Protein AF-A0A0F9WEZ5-F1 (afdb_monomer)

Radius of gyration: 19.95 Å; Cα contacts (8 Å, |Δi|>4): 437; chains: 1; bounding box: 61×27×67 Å

Mean predicted aligned error: 6.15 Å

pLDDT: mean 88.5, std 12.27, range [38.75, 98.62]

Structure (mmCIF, N/CA/C/O backbone):
data_AF-A0A0F9WEZ5-F1
#
_entry.id   AF-A0A0F9WEZ5-F1
#
loop_
_atom_site.group_PDB
_atom_site.id
_atom_site.type_symbol
_atom_site.label_atom_id
_atom_site.label_alt_id
_atom_site.label_comp_id
_atom_site.label_asym_id
_atom_site.label_entity_id
_atom_site.label_seq_id
_atom_site.pdbx_PDB_ins_code
_atom_site.Cartn_x
_atom_site.Cartn_y
_atom_site.Cartn_z
_atom_site.occupancy
_atom_site.B_iso_or_equiv
_atom_site.auth_seq_id
_atom_site.auth_comp_id
_atom_site.auth_asym_id
_atom_site.auth_atom_id
_atom_site.pdbx_PDB_model_num
ATOM 1 N N . MET A 1 1 ? 36.755 -12.581 -42.218 1.00 44.88 1 MET A N 1
ATOM 2 C CA . MET A 1 1 ? 35.423 -12.417 -41.598 1.00 44.88 1 MET A CA 1
ATOM 3 C C . MET A 1 1 ? 35.652 -12.198 -40.110 1.00 44.88 1 MET A C 1
ATOM 5 O O . MET A 1 1 ? 36.236 -13.087 -39.501 1.00 44.88 1 MET A O 1
ATOM 9 N N . PRO A 1 2 ? 35.339 -11.023 -39.544 1.00 40.19 2 PRO A N 1
ATOM 10 C CA . PRO A 1 2 ? 35.481 -10.810 -38.109 1.00 40.19 2 PRO A CA 1
ATOM 11 C C . PRO A 1 2 ? 34.453 -11.677 -37.374 1.00 40.19 2 PRO A C 1
ATOM 13 O O . PRO A 1 2 ? 33.261 -11.611 -37.668 1.00 40.19 2 PRO A O 1
ATOM 16 N N . GLN A 1 3 ? 34.929 -12.537 -36.472 1.00 46.50 3 GLN A N 1
ATOM 17 C CA . GLN A 1 3 ? 34.073 -13.327 -35.594 1.00 46.50 3 GLN A CA 1
ATOM 18 C C . GLN A 1 3 ? 33.370 -12.377 -34.623 1.00 46.50 3 GLN A C 1
ATOM 20 O O . GLN A 1 3 ? 34.013 -11.760 -33.776 1.00 46.50 3 GLN A O 1
ATOM 25 N N . VAL A 1 4 ? 32.052 -12.247 -34.761 1.00 57.34 4 VAL A N 1
ATOM 26 C CA . VAL A 1 4 ? 31.213 -11.617 -33.743 1.00 57.34 4 VAL A CA 1
ATOM 27 C C . VAL A 1 4 ? 31.125 -12.612 -32.590 1.00 57.34 4 VAL A C 1
ATOM 29 O O . VAL A 1 4 ? 30.449 -13.633 -32.685 1.00 57.34 4 VAL A O 1
ATOM 32 N N . ILE A 1 5 ? 31.892 -12.359 -31.534 1.00 54.62 5 ILE A N 1
ATOM 33 C CA . ILE A 1 5 ? 31.801 -13.112 -30.285 1.00 54.62 5 ILE A CA 1
ATOM 34 C C . ILE A 1 5 ? 30.522 -12.634 -29.596 1.00 54.62 5 ILE A C 1
ATOM 36 O O . ILE A 1 5 ? 30.468 -11.511 -29.096 1.00 54.62 5 ILE A O 1
ATOM 40 N N . PHE A 1 6 ? 29.485 -13.472 -29.598 1.00 45.56 6 PHE A N 1
ATOM 41 C CA . PHE A 1 6 ? 28.333 -13.283 -28.726 1.00 45.56 6 PHE A CA 1
ATOM 42 C C . PHE A 1 6 ? 28.799 -13.553 -27.297 1.00 45.56 6 PHE A C 1
ATOM 44 O O . PHE A 1 6 ? 29.034 -14.697 -26.908 1.00 45.56 6 PHE A O 1
ATOM 51 N N . TYR A 1 7 ? 28.997 -12.490 -26.525 1.00 46.03 7 TYR A N 1
ATOM 52 C CA . TYR A 1 7 ? 29.114 -12.608 -25.081 1.00 46.03 7 TYR A CA 1
ATOM 53 C C . TYR A 1 7 ? 27.719 -12.900 -24.531 1.00 46.03 7 TYR A C 1
ATOM 55 O O . TYR A 1 7 ? 26.998 -11.984 -24.151 1.00 46.03 7 TYR A O 1
ATOM 63 N N . ASP A 1 8 ? 27.338 -14.176 -24.502 1.00 45.31 8 ASP A N 1
ATOM 64 C CA . ASP A 1 8 ? 26.162 -14.644 -23.764 1.00 45.31 8 ASP A CA 1
ATOM 65 C C . ASP A 1 8 ? 26.511 -14.637 -22.265 1.00 45.31 8 ASP A C 1
ATOM 67 O O . ASP A 1 8 ? 26.774 -15.656 -21.622 1.00 45.31 8 ASP A O 1
ATOM 71 N N . VAL A 1 9 ? 26.658 -13.433 -21.709 1.00 45.28 9 VAL A N 1
ATOM 72 C CA . VAL A 1 9 ? 26.784 -13.253 -20.265 1.00 45.28 9 VAL A CA 1
ATOM 73 C C . VAL A 1 9 ? 25.378 -13.407 -19.717 1.00 45.28 9 VAL A C 1
ATOM 75 O O . VAL A 1 9 ? 24.567 -12.504 -19.880 1.00 45.28 9 VAL A O 1
ATOM 78 N N . ASN A 1 10 ? 25.098 -14.521 -19.039 1.00 38.75 10 ASN A N 1
ATOM 79 C CA . ASN A 1 10 ? 23.899 -14.649 -18.213 1.00 38.75 10 ASN A CA 1
ATOM 80 C C . ASN A 1 10 ? 23.895 -13.505 -17.192 1.00 38.75 10 ASN A C 1
ATOM 82 O O . ASN A 1 10 ? 24.557 -13.581 -16.153 1.00 38.75 10 ASN A O 1
ATOM 86 N N . HIS A 1 11 ? 23.193 -12.418 -17.501 1.00 49.06 11 HIS A N 1
ATOM 87 C CA . HIS A 1 11 ? 22.943 -11.356 -16.548 1.00 49.06 11 HIS A CA 1
ATOM 88 C C . HIS A 1 11 ? 22.098 -11.977 -15.441 1.00 49.06 11 HIS A C 1
ATOM 90 O O . HIS A 1 11 ? 20.982 -12.431 -15.679 1.00 49.06 11 HIS A O 1
ATOM 96 N N . HIS A 1 12 ? 22.662 -12.088 -14.237 1.00 52.62 12 HIS A N 1
ATOM 97 C CA . HIS A 1 12 ? 21.835 -12.358 -13.070 1.00 52.62 12 HIS A CA 1
ATOM 98 C C . HIS A 1 12 ? 20.788 -11.252 -13.007 1.00 52.62 12 HIS A C 1
ATOM 100 O O . HIS A 1 12 ? 21.152 -10.078 -13.110 1.00 52.62 12 HIS A O 1
ATOM 106 N N . GLU A 1 13 ? 19.516 -11.632 -12.888 1.00 59.44 13 GLU A N 1
ATOM 107 C CA . GLU A 1 13 ? 18.439 -10.664 -12.714 1.00 59.44 13 GLU A CA 1
ATOM 108 C C . GLU A 1 13 ? 18.830 -9.692 -11.597 1.00 59.44 13 GLU A C 1
ATOM 110 O O . GLU A 1 13 ? 19.187 -10.101 -10.489 1.00 59.44 13 GLU A O 1
ATOM 115 N N . ALA A 1 14 ? 18.828 -8.400 -11.921 1.00 65.50 14 ALA A N 1
ATOM 116 C CA . ALA A 1 14 ? 19.213 -7.332 -11.012 1.00 65.50 14 ALA A CA 1
ATOM 117 C C . ALA A 1 14 ? 18.323 -7.302 -9.761 1.00 65.50 14 ALA A C 1
ATOM 119 O O . ALA A 1 14 ? 18.764 -6.847 -8.706 1.00 65.50 14 ALA A O 1
ATOM 120 N N . MET A 1 15 ? 17.081 -7.787 -9.867 1.00 79.81 15 MET A N 1
ATOM 121 C CA . MET A 1 15 ? 16.167 -7.970 -8.742 1.00 79.81 15 MET A CA 1
ATOM 122 C C . MET A 1 15 ? 15.463 -9.316 -8.820 1.00 79.81 15 MET A C 1
ATOM 124 O O . MET A 1 15 ? 14.765 -9.604 -9.790 1.00 79.81 15 MET A O 1
ATOM 128 N N . GLY A 1 16 ? 15.585 -10.107 -7.756 1.00 85.69 16 GLY A N 1
ATOM 129 C CA . GLY A 1 16 ? 14.912 -11.395 -7.648 1.00 85.69 16 GLY A CA 1
ATOM 130 C C . GLY A 1 16 ? 13.525 -11.324 -7.005 1.00 85.69 16 GLY A C 1
ATOM 131 O O . GLY A 1 16 ? 13.008 -10.276 -6.609 1.00 85.69 16 GLY A O 1
ATOM 132 N N . LEU A 1 17 ? 12.938 -12.506 -6.805 1.00 89.56 17 LEU A N 1
ATOM 133 C CA . LEU A 1 17 ? 11.635 -12.682 -6.156 1.00 89.56 17 LEU A CA 1
ATOM 134 C C . LEU A 1 17 ? 11.575 -12.086 -4.737 1.00 89.56 17 LEU A C 1
ATOM 136 O O . LEU A 1 17 ? 10.514 -11.640 -4.296 1.00 89.56 17 LEU A O 1
ATOM 140 N N . LEU A 1 18 ? 12.699 -12.050 -4.014 1.00 90.62 18 LEU A N 1
ATOM 141 C CA . LEU A 1 18 ? 12.760 -11.463 -2.673 1.00 90.62 18 LEU A CA 1
ATOM 142 C C . LEU A 1 18 ? 12.419 -9.971 -2.687 1.00 90.62 18 LEU A C 1
ATOM 144 O O . LEU A 1 18 ? 11.705 -9.516 -1.792 1.00 90.62 18 LEU A O 1
ATOM 148 N N . VAL A 1 19 ? 12.836 -9.235 -3.720 1.00 90.75 19 VAL A N 1
ATOM 149 C CA . VAL A 1 19 ? 12.492 -7.816 -3.891 1.00 90.75 19 VAL A CA 1
ATOM 150 C C . VAL A 1 19 ? 10.997 -7.644 -4.155 1.00 90.75 19 VAL A C 1
ATOM 152 O O . VAL A 1 19 ? 10.365 -6.771 -3.558 1.00 90.75 19 VAL A O 1
ATOM 155 N N . VAL A 1 20 ? 10.395 -8.519 -4.969 1.00 94.50 20 VAL A N 1
ATOM 156 C CA . VAL A 1 20 ? 8.941 -8.529 -5.219 1.00 94.50 20 VAL A CA 1
ATOM 157 C C . VAL A 1 20 ? 8.172 -8.711 -3.912 1.00 94.50 20 VAL A C 1
ATOM 159 O O . VAL A 1 20 ? 7.246 -7.951 -3.615 1.00 94.50 20 VAL A O 1
ATOM 162 N N . ILE A 1 21 ? 8.574 -9.697 -3.105 1.00 95.06 21 ILE A N 1
ATOM 163 C CA . ILE A 1 21 ? 7.952 -9.984 -1.808 1.00 95.06 21 ILE A CA 1
ATOM 164 C C . ILE A 1 21 ? 8.177 -8.822 -0.839 1.00 95.06 21 ILE A C 1
ATOM 166 O O . ILE A 1 21 ? 7.247 -8.435 -0.130 1.00 95.06 21 ILE A O 1
ATOM 170 N N . TYR A 1 22 ? 9.365 -8.220 -0.832 1.00 93.88 22 TYR A N 1
ATOM 171 C CA . TYR A 1 22 ? 9.668 -7.042 -0.026 1.00 93.88 22 TYR A CA 1
ATOM 172 C C . TYR A 1 22 ? 8.762 -5.857 -0.388 1.00 93.88 22 TYR A C 1
ATOM 174 O O . TYR A 1 22 ? 8.100 -5.313 0.503 1.00 93.88 22 TYR A O 1
ATOM 182 N N . PHE A 1 23 ? 8.663 -5.475 -1.666 1.00 94.75 23 PHE A N 1
ATOM 183 C CA . PHE A 1 23 ? 7.739 -4.425 -2.106 1.00 94.75 23 PHE A CA 1
ATOM 184 C C . PHE A 1 23 ? 6.296 -4.784 -1.772 1.00 94.75 23 PHE A C 1
ATOM 186 O O . PHE A 1 23 ? 5.508 -3.908 -1.405 1.00 94.75 23 PHE A O 1
ATOM 193 N N . PHE A 1 24 ? 5.951 -6.073 -1.842 1.00 97.00 24 PHE A N 1
ATOM 194 C CA . PHE A 1 24 ? 4.619 -6.531 -1.496 1.00 97.00 24 PHE A CA 1
ATOM 195 C C . PHE A 1 24 ? 4.296 -6.309 -0.020 1.00 97.00 24 PHE A C 1
ATOM 197 O O . PHE A 1 24 ? 3.370 -5.572 0.319 1.00 97.00 24 PHE A O 1
ATOM 204 N N . MET A 1 25 ? 5.105 -6.890 0.856 1.00 96.94 25 MET A N 1
ATOM 205 C CA . MET A 1 25 ? 4.956 -6.850 2.309 1.00 96.94 25 MET A CA 1
ATOM 206 C C . MET A 1 25 ? 5.084 -5.432 2.877 1.00 96.94 25 MET A C 1
ATOM 208 O O . MET A 1 25 ? 4.289 -5.032 3.730 1.00 96.94 25 MET A O 1
ATOM 212 N N . SER A 1 26 ? 6.034 -4.639 2.373 1.00 95.25 26 SER A N 1
ATOM 213 C CA . SER A 1 26 ? 6.202 -3.244 2.796 1.00 95.25 26 SER A CA 1
ATOM 214 C C . SER A 1 26 ? 5.016 -2.370 2.409 1.00 95.25 26 SER A C 1
ATOM 216 O O . SER A 1 26 ? 4.525 -1.605 3.242 1.00 95.25 26 SER A O 1
ATOM 218 N N . GLY A 1 27 ? 4.483 -2.549 1.198 1.00 96.44 27 GLY A N 1
ATOM 219 C CA . GLY A 1 27 ? 3.268 -1.872 0.767 1.00 96.44 27 GLY A CA 1
ATOM 220 C C . GLY A 1 27 ? 2.045 -2.268 1.595 1.00 96.44 27 GLY A C 1
ATOM 221 O O . GLY A 1 27 ? 1.289 -1.391 2.008 1.00 96.44 27 GLY A O 1
ATOM 222 N N . LEU A 1 28 ? 1.887 -3.558 1.919 1.00 97.69 28 LEU A N 1
ATOM 223 C CA . LEU A 1 28 ? 0.833 -4.028 2.828 1.00 97.69 28 LEU A CA 1
ATOM 224 C C . LEU A 1 28 ? 0.922 -3.354 4.201 1.00 97.69 28 LEU A C 1
ATOM 226 O O . LEU A 1 28 ? -0.089 -2.880 4.722 1.00 97.69 28 LEU A O 1
ATOM 230 N N . GLY A 1 29 ? 2.126 -3.296 4.778 1.00 97.81 29 GLY A N 1
ATOM 231 C CA . GLY A 1 29 ? 2.376 -2.643 6.062 1.00 97.81 29 GLY A CA 1
ATOM 232 C C . GLY A 1 29 ? 2.051 -1.148 6.030 1.00 97.81 29 GLY A C 1
ATOM 233 O O . GLY A 1 29 ? 1.329 -0.657 6.899 1.00 97.81 29 GLY A O 1
ATOM 234 N N . ALA A 1 30 ? 2.510 -0.437 4.996 1.00 97.88 30 ALA A N 1
ATOM 235 C CA . ALA A 1 30 ? 2.234 0.986 4.798 1.00 97.88 30 ALA A CA 1
ATOM 236 C C . ALA A 1 30 ? 0.733 1.271 4.619 1.00 97.88 30 ALA A C 1
ATOM 238 O O . ALA A 1 30 ? 0.179 2.131 5.308 1.00 97.88 30 ALA A O 1
ATOM 239 N N . GLY A 1 31 ? 0.039 0.514 3.764 1.00 98.06 31 GLY A N 1
ATOM 240 C CA . GLY A 1 31 ? -1.402 0.664 3.554 1.00 98.06 31 GLY A CA 1
ATOM 241 C C . GLY A 1 31 ? -2.229 0.318 4.797 1.00 98.06 31 GLY A C 1
ATOM 242 O O . GLY A 1 31 ? -3.190 1.021 5.123 1.00 98.06 31 GLY A O 1
ATOM 243 N N . ALA A 1 32 ? -1.837 -0.716 5.550 1.00 98.50 32 ALA A N 1
ATOM 244 C CA . ALA A 1 32 ? -2.470 -1.054 6.823 1.00 98.50 32 ALA A CA 1
ATOM 245 C C . ALA A 1 32 ? -2.264 0.063 7.859 1.00 98.50 32 ALA A C 1
ATOM 247 O O . ALA A 1 32 ? -3.223 0.459 8.524 1.00 98.50 32 ALA A O 1
ATOM 248 N N . PHE A 1 33 ? -1.058 0.634 7.949 1.00 98.56 33 PHE A N 1
ATOM 249 C CA . PHE A 1 33 ? -0.783 1.771 8.829 1.00 98.56 33 PHE A CA 1
ATOM 250 C C . PHE A 1 33 ? -1.668 2.969 8.476 1.00 98.56 33 PHE A C 1
ATOM 252 O O . PHE A 1 33 ? -2.351 3.499 9.351 1.00 98.56 33 PHE A O 1
ATOM 259 N N . LEU A 1 34 ? -1.710 3.357 7.196 1.00 98.50 34 LEU A N 1
ATOM 260 C CA . LEU A 1 34 ? -2.517 4.482 6.711 1.00 98.50 34 LEU A CA 1
ATOM 261 C C . LEU A 1 34 ? -4.005 4.275 6.994 1.00 98.50 34 LEU A C 1
ATOM 263 O O . LEU A 1 34 ? -4.688 5.198 7.435 1.00 98.50 34 LEU A O 1
ATOM 267 N N . THR A 1 35 ? -4.495 3.046 6.835 1.00 98.19 35 THR A N 1
ATOM 268 C CA . THR A 1 35 ? -5.871 2.690 7.200 1.00 98.19 35 THR A CA 1
ATOM 269 C C . THR A 1 35 ? -6.109 2.878 8.699 1.00 98.19 35 THR A C 1
ATOM 271 O O . THR A 1 35 ? -7.105 3.480 9.106 1.00 98.19 35 THR A O 1
ATOM 274 N N . GLY A 1 36 ? -5.191 2.398 9.542 1.00 97.38 36 GLY A N 1
ATOM 275 C CA . GLY A 1 36 ? -5.289 2.539 10.994 1.00 97.38 36 GLY A CA 1
ATOM 276 C C . GLY A 1 36 ? -5.251 3.994 11.456 1.00 97.38 36 GLY A C 1
ATOM 277 O O . GLY A 1 36 ? -6.088 4.409 12.263 1.00 97.38 36 GLY A O 1
ATOM 278 N N . ALA A 1 37 ? -4.333 4.777 10.892 1.00 97.69 37 ALA A N 1
ATOM 279 C CA . ALA A 1 37 ? -4.202 6.207 11.130 1.00 97.69 37 ALA A CA 1
ATOM 280 C C . ALA A 1 37 ? -5.476 6.960 10.713 1.00 97.69 37 ALA A C 1
ATOM 282 O O . ALA A 1 37 ? -6.032 7.708 11.517 1.00 97.69 37 ALA A O 1
ATOM 283 N N . ALA A 1 38 ? -6.008 6.702 9.515 1.00 97.50 38 ALA A N 1
ATOM 284 C CA . ALA A 1 38 ? -7.230 7.340 9.027 1.00 97.50 38 ALA A CA 1
ATOM 285 C C . ALA A 1 38 ? -8.441 7.052 9.931 1.00 97.50 38 ALA A C 1
ATOM 287 O O . ALA A 1 38 ? -9.165 7.973 10.312 1.00 97.50 38 ALA A O 1
ATOM 288 N N . PHE A 1 39 ? -8.643 5.796 10.346 1.00 96.50 39 PHE A N 1
ATOM 289 C CA . PHE A 1 39 ? -9.749 5.445 11.246 1.00 96.50 39 PHE A CA 1
ATOM 290 C C . PHE A 1 39 ? -9.585 6.016 12.657 1.00 96.50 39 PHE A C 1
ATOM 292 O O . PHE A 1 39 ? -10.583 6.335 13.300 1.00 96.50 39 PHE A O 1
ATOM 299 N N . GLN A 1 40 ? -8.360 6.189 13.147 1.00 95.19 40 GLN A N 1
ATOM 300 C CA . GLN A 1 40 ? -8.131 6.852 14.429 1.00 95.19 40 GLN A CA 1
ATOM 301 C C . GLN A 1 40 ? -8.375 8.363 14.362 1.00 95.19 40 GLN A C 1
ATOM 303 O O . GLN A 1 40 ? -8.874 8.947 15.326 1.00 95.19 40 GLN A O 1
ATOM 308 N N . LEU A 1 41 ? -7.989 9.006 13.259 1.00 95.12 41 LEU A N 1
ATOM 309 C CA . LEU A 1 41 ? -8.109 10.454 13.096 1.00 95.12 41 LEU A CA 1
ATOM 310 C C . LEU A 1 41 ? -9.543 10.876 12.760 1.00 95.12 41 LEU A C 1
ATOM 312 O O . LEU A 1 41 ? -10.031 11.844 13.342 1.00 95.12 41 LEU A O 1
ATOM 316 N N . PHE A 1 42 ? -10.222 10.125 11.887 1.00 94.06 42 PHE A N 1
ATOM 317 C CA . PHE A 1 42 ? -11.511 10.506 11.296 1.00 94.06 42 PHE A CA 1
ATOM 318 C C . PHE A 1 42 ? -12.644 9.492 11.533 1.00 94.06 42 PHE A C 1
ATOM 320 O O . PHE A 1 42 ? -13.809 9.815 11.325 1.00 94.06 42 PHE A O 1
ATOM 327 N N . GLY A 1 43 ? -12.341 8.264 11.967 1.00 86.44 43 GLY A N 1
ATOM 328 C CA . GLY A 1 43 ? -13.313 7.161 12.035 1.00 86.44 43 GLY A CA 1
ATOM 329 C C . GLY A 1 43 ? -14.225 7.138 13.268 1.00 86.44 43 GLY A C 1
ATOM 330 O O . GLY A 1 43 ? -15.105 6.279 13.354 1.00 86.44 43 GLY A O 1
ATOM 331 N N . GLY A 1 44 ? -14.027 8.050 14.225 1.00 88.75 44 GLY A N 1
ATOM 332 C CA . GLY A 1 44 ? -14.833 8.139 15.446 1.00 88.75 44 GLY A CA 1
ATOM 333 C C . GLY A 1 44 ? -14.824 6.858 16.306 1.00 88.75 44 GLY A C 1
ATOM 334 O O . GLY A 1 44 ? -13.945 6.004 16.155 1.00 88.75 44 GLY A O 1
ATOM 335 N N . PRO A 1 45 ? -15.803 6.690 17.218 1.00 87.38 45 PRO A N 1
ATOM 336 C CA . PRO A 1 45 ? -15.889 5.516 18.096 1.00 87.38 45 PRO A CA 1
ATOM 337 C C . PRO A 1 45 ? -16.063 4.193 17.333 1.00 87.38 45 PRO A C 1
ATOM 339 O O . PRO A 1 45 ? -15.460 3.180 17.691 1.00 87.38 45 PRO A O 1
ATOM 342 N N . ASN A 1 46 ? -16.830 4.215 16.239 1.00 90.00 46 ASN A N 1
ATOM 343 C CA . ASN A 1 46 ? -17.150 3.030 15.433 1.00 90.00 46 ASN A CA 1
ATOM 344 C C . ASN A 1 46 ? -15.902 2.466 14.727 1.00 90.00 46 ASN A C 1
ATOM 346 O O . ASN A 1 46 ? -15.779 1.256 14.519 1.00 90.00 46 ASN A O 1
ATOM 350 N N . GLY A 1 47 ? -14.937 3.335 14.412 1.00 92.31 47 GLY A N 1
ATOM 351 C CA . GLY A 1 47 ? -13.668 2.992 13.778 1.00 92.31 47 GLY A CA 1
ATOM 352 C C . GLY A 1 47 ? -12.611 2.376 14.694 1.00 92.31 47 GLY A C 1
ATOM 353 O O . GLY A 1 47 ? -11.639 1.813 14.191 1.00 92.31 47 GLY A O 1
ATOM 354 N N . ALA A 1 48 ? -12.774 2.432 16.021 1.00 92.81 48 ALA A N 1
ATOM 355 C CA . ALA A 1 48 ? -11.704 2.106 16.970 1.00 92.81 48 ALA A CA 1
ATOM 356 C C . ALA A 1 48 ? -11.168 0.667 16.834 1.00 92.81 48 ALA A C 1
ATOM 358 O O . ALA A 1 48 ? -9.960 0.437 16.904 1.00 92.81 48 ALA A O 1
ATOM 359 N N . LYS A 1 49 ? -12.052 -0.311 16.585 1.00 94.56 49 LYS A N 1
ATOM 360 C CA . LYS A 1 49 ? -11.653 -1.714 16.361 1.00 94.56 49 LYS A CA 1
ATOM 361 C C . LYS A 1 49 ? -10.829 -1.882 15.083 1.00 94.56 49 LYS A C 1
ATOM 363 O O . LYS A 1 49 ? -9.847 -2.621 15.093 1.00 94.56 49 LYS A O 1
ATOM 368 N N . ILE A 1 50 ? -11.223 -1.203 14.003 1.00 96.44 50 ILE A N 1
ATOM 369 C CA . ILE A 1 50 ? -10.494 -1.227 12.728 1.00 96.44 50 ILE A CA 1
ATOM 370 C C . ILE A 1 50 ? -9.135 -0.552 12.909 1.00 96.44 50 ILE A C 1
ATOM 372 O O . ILE A 1 50 ? -8.126 -1.152 12.554 1.00 96.44 50 ILE A O 1
ATOM 376 N N . ALA A 1 51 ? -9.101 0.621 13.550 1.00 96.50 51 ALA A N 1
ATOM 377 C CA . ALA A 1 51 ? -7.870 1.349 13.839 1.00 96.50 51 ALA A CA 1
ATOM 378 C C . ALA A 1 51 ? -6.857 0.486 14.605 1.00 96.50 51 ALA A C 1
ATOM 380 O O . ALA A 1 51 ? -5.719 0.345 14.167 1.00 96.50 51 ALA A O 1
ATOM 381 N N . LYS A 1 52 ? -7.292 -0.174 15.689 1.00 95.69 52 LYS A N 1
ATOM 382 C CA . LYS A 1 52 ? -6.428 -1.052 16.493 1.00 95.69 52 LYS A CA 1
ATOM 383 C C . LYS A 1 52 ? -5.889 -2.237 15.692 1.00 95.69 52 LYS A C 1
ATOM 385 O O . LYS A 1 52 ? -4.707 -2.551 15.784 1.00 95.69 52 LYS A O 1
ATOM 390 N N . ARG A 1 53 ? -6.738 -2.916 14.914 1.00 96.62 53 ARG A N 1
ATOM 391 C CA . ARG A 1 53 ? -6.310 -4.084 14.124 1.00 96.62 53 ARG A CA 1
ATOM 392 C C . ARG A 1 53 ? -5.361 -3.700 12.999 1.00 96.62 53 ARG A C 1
ATOM 394 O O . ARG A 1 53 ? -4.378 -4.397 12.788 1.00 96.62 53 ARG A O 1
ATOM 401 N N . ALA A 1 54 ? -5.634 -2.588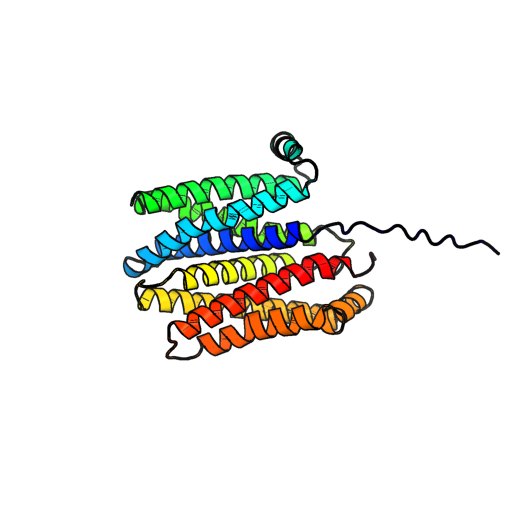 12.328 1.00 97.44 54 ALA A N 1
ATOM 402 C CA . ALA A 1 54 ? -4.775 -2.041 11.291 1.00 97.44 54 ALA A CA 1
ATOM 403 C C . ALA A 1 54 ? -3.411 -1.604 11.855 1.00 97.44 54 ALA A C 1
ATOM 405 O O . ALA A 1 54 ? -2.379 -1.966 11.298 1.00 97.44 54 ALA A O 1
ATOM 406 N N . ALA A 1 55 ? -3.404 -0.934 13.015 1.00 96.69 55 ALA A N 1
ATOM 407 C CA . ALA A 1 55 ? -2.185 -0.547 13.725 1.00 96.69 55 ALA A CA 1
ATOM 408 C C . ALA A 1 55 ? -1.307 -1.755 14.079 1.00 96.69 55 ALA A C 1
ATOM 410 O O . ALA A 1 55 ? -0.099 -1.698 13.898 1.00 96.69 55 ALA A O 1
ATOM 411 N N . ILE A 1 56 ? -1.906 -2.851 14.558 1.00 96.75 56 ILE A N 1
ATOM 412 C CA . ILE A 1 56 ? -1.178 -4.080 14.911 1.00 96.75 56 ILE A CA 1
ATOM 413 C C . ILE A 1 56 ? -0.707 -4.835 13.661 1.00 96.75 56 ILE A C 1
ATOM 415 O O . ILE A 1 56 ? 0.399 -5.367 13.650 1.00 96.75 56 ILE A O 1
ATOM 419 N N . ALA A 1 57 ? -1.520 -4.878 12.604 1.00 97.50 57 ALA A N 1
ATOM 420 C CA . ALA A 1 57 ? -1.171 -5.568 11.366 1.00 97.50 57 ALA A CA 1
ATOM 421 C C . ALA A 1 57 ? 0.002 -4.902 10.632 1.00 97.50 57 ALA A C 1
ATOM 423 O O . ALA A 1 57 ? 0.846 -5.604 10.087 1.00 97.50 57 ALA A O 1
ATOM 424 N N . ALA A 1 58 ? 0.083 -3.569 10.647 1.00 97.62 58 ALA A N 1
ATOM 425 C CA . ALA A 1 58 ? 1.102 -2.811 9.926 1.00 97.62 58 ALA A CA 1
ATOM 426 C C . ALA A 1 58 ? 2.555 -3.271 10.186 1.00 97.62 58 ALA A C 1
ATOM 428 O O . ALA A 1 58 ? 3.216 -3.668 9.224 1.00 97.62 58 ALA A O 1
ATOM 429 N N . PRO A 1 59 ? 3.069 -3.301 11.436 1.00 97.06 59 PRO A N 1
ATOM 430 C CA . PRO A 1 59 ? 4.433 -3.767 11.686 1.00 97.06 59 PRO A CA 1
ATOM 431 C C . PRO A 1 59 ? 4.596 -5.271 11.426 1.00 97.06 59 PRO A C 1
ATOM 433 O O . PRO A 1 59 ? 5.639 -5.686 10.934 1.00 97.06 59 PRO A O 1
ATOM 436 N N . ILE A 1 60 ? 3.568 -6.090 11.689 1.00 97.25 60 ILE A N 1
ATOM 437 C CA . ILE A 1 60 ? 3.615 -7.543 11.444 1.00 97.25 60 ILE A CA 1
ATOM 438 C C . ILE A 1 60 ? 3.801 -7.846 9.953 1.00 97.25 60 ILE A C 1
ATOM 440 O O . ILE A 1 60 ? 4.513 -8.780 9.604 1.00 97.25 60 ILE A O 1
ATOM 444 N N . LEU A 1 61 ? 3.183 -7.055 9.076 1.00 96.50 61 LEU A N 1
ATOM 445 C CA . LEU A 1 61 ? 3.327 -7.186 7.625 1.00 96.50 61 LEU A CA 1
ATOM 446 C C . LEU A 1 61 ? 4.651 -6.597 7.127 1.00 96.50 61 LEU A C 1
ATOM 448 O O . LEU A 1 61 ? 5.231 -7.116 6.182 1.00 96.50 61 LEU A O 1
ATOM 452 N N . LEU A 1 62 ? 5.150 -5.539 7.768 1.00 95.06 62 LEU A N 1
ATOM 453 C CA . LEU A 1 62 ? 6.381 -4.866 7.356 1.00 95.06 62 LEU A CA 1
ATOM 454 C C . LEU A 1 62 ? 7.649 -5.670 7.709 1.00 95.06 62 LEU A C 1
ATOM 456 O O . LEU A 1 62 ? 8.605 -5.654 6.935 1.00 95.06 62 LEU A O 1
ATOM 460 N N . ILE A 1 63 ? 7.670 -6.377 8.850 1.00 94.56 63 ILE A N 1
ATOM 461 C CA . ILE A 1 63 ? 8.861 -7.101 9.344 1.00 94.56 63 ILE A CA 1
ATOM 462 C C . ILE A 1 63 ? 9.352 -8.159 8.341 1.00 94.56 63 ILE A C 1
ATOM 464 O O . ILE A 1 63 ? 10.531 -8.110 7.989 1.00 94.56 63 ILE A O 1
ATOM 468 N N . PRO A 1 64 ? 8.513 -9.081 7.825 1.00 93.12 64 PRO A N 1
ATOM 469 C CA . PRO A 1 64 ? 8.986 -10.074 6.865 1.00 93.12 64 PRO A CA 1
ATOM 470 C C . PRO A 1 64 ? 9.470 -9.442 5.557 1.00 93.12 64 PRO A C 1
ATOM 472 O O . PRO A 1 64 ? 10.431 -9.929 4.974 1.00 93.12 64 PRO A O 1
ATOM 475 N N . GLY A 1 65 ? 8.878 -8.318 5.134 1.00 89.19 65 GLY A N 1
ATOM 476 C CA . GLY A 1 65 ? 9.363 -7.565 3.977 1.00 89.19 65 GLY A CA 1
ATOM 477 C C . GLY A 1 65 ? 10.794 -7.059 4.165 1.00 89.19 65 GLY A C 1
ATOM 478 O O . GLY A 1 65 ? 11.628 -7.229 3.279 1.00 89.19 65 GLY A O 1
ATOM 479 N N . LEU A 1 66 ? 11.106 -6.492 5.334 1.00 88.50 66 LEU A N 1
ATOM 480 C CA . LEU A 1 66 ? 12.476 -6.087 5.670 1.00 88.50 66 LEU A CA 1
ATOM 481 C C . LEU A 1 66 ? 13.445 -7.271 5.722 1.00 88.50 66 LEU A C 1
ATOM 483 O O . LEU A 1 66 ? 14.582 -7.140 5.276 1.00 88.50 66 LEU A O 1
ATOM 487 N N . LEU A 1 67 ? 13.003 -8.422 6.232 1.00 89.56 67 LEU A N 1
ATOM 488 C CA . LEU A 1 67 ? 13.823 -9.634 6.236 1.00 89.56 67 LEU A CA 1
ATOM 489 C C . LEU A 1 67 ? 14.133 -10.102 4.810 1.00 89.56 67 LEU A C 1
ATOM 491 O O . LEU A 1 67 ? 15.284 -10.421 4.527 1.00 89.56 67 LEU A O 1
ATOM 495 N N . CYS A 1 68 ? 13.154 -10.081 3.899 1.00 88.00 68 CYS A N 1
ATOM 496 C CA . CYS A 1 68 ? 13.385 -10.381 2.484 1.00 88.00 68 CYS A CA 1
ATOM 497 C C . CYS A 1 68 ? 14.432 -9.445 1.872 1.00 88.00 68 CYS A C 1
ATOM 499 O O . CYS A 1 68 ? 15.342 -9.928 1.208 1.00 88.00 68 CYS A O 1
ATOM 501 N N . LEU A 1 69 ? 14.356 -8.140 2.158 1.00 85.75 69 LEU A N 1
ATOM 502 C CA . LEU A 1 69 ? 15.358 -7.177 1.700 1.00 85.75 69 LEU A CA 1
ATOM 503 C C . LEU A 1 69 ? 16.753 -7.502 2.258 1.00 85.75 69 LEU A C 1
ATOM 505 O O . LEU A 1 69 ? 17.720 -7.534 1.509 1.00 85.75 69 LEU A O 1
ATOM 509 N N . MET A 1 70 ? 16.876 -7.789 3.558 1.00 84.31 70 MET A N 1
ATOM 510 C CA . MET A 1 70 ? 18.168 -8.137 4.169 1.00 84.31 70 MET A CA 1
ATOM 511 C C . MET A 1 70 ? 18.782 -9.419 3.590 1.00 84.31 70 MET A C 1
ATOM 513 O O . MET A 1 70 ? 20.005 -9.509 3.493 1.00 84.31 70 MET A O 1
ATOM 517 N N . LEU A 1 71 ? 17.954 -10.401 3.226 1.00 85.50 71 LEU A N 1
ATOM 518 C CA . LEU A 1 71 ? 18.404 -11.641 2.588 1.00 85.50 71 LEU A CA 1
ATOM 519 C C . LEU A 1 71 ? 18.829 -11.415 1.132 1.00 85.50 71 LEU A C 1
ATOM 521 O O . LEU A 1 71 ? 19.802 -12.019 0.688 1.00 85.50 71 LEU A O 1
ATOM 525 N N . ASP A 1 72 ? 18.146 -10.517 0.422 1.00 83.00 72 ASP A N 1
ATOM 526 C CA . ASP A 1 72 ? 18.458 -10.151 -0.963 1.00 83.00 72 ASP A CA 1
ATOM 527 C C . ASP A 1 72 ? 19.823 -9.449 -1.094 1.00 83.00 72 ASP A C 1
ATOM 529 O O . ASP A 1 72 ? 20.531 -9.641 -2.077 1.00 83.00 72 ASP A O 1
ATOM 533 N N . LEU A 1 73 ? 20.275 -8.735 -0.050 1.00 75.62 73 LEU A N 1
ATOM 534 C CA . LEU A 1 73 ? 21.594 -8.081 -0.015 1.00 75.62 73 LEU A CA 1
ATOM 535 C C . LEU A 1 73 ? 22.791 -9.054 -0.147 1.00 75.62 73 LEU A C 1
ATOM 537 O O . LEU A 1 73 ? 23.928 -8.592 -0.273 1.00 75.62 73 LEU A O 1
ATOM 541 N N . GLY A 1 74 ? 22.587 -10.376 -0.052 1.00 73.25 74 GLY A N 1
ATOM 542 C CA . GLY A 1 74 ? 23.615 -11.427 -0.155 1.00 73.25 74 GLY A CA 1
ATOM 543 C C . GLY A 1 74 ? 24.604 -11.482 1.021 1.00 73.25 74 GLY A C 1
ATOM 544 O O . GLY A 1 74 ? 25.074 -12.551 1.403 1.00 73.25 74 GLY A O 1
ATOM 545 N N . GLN A 1 75 ? 24.891 -10.341 1.649 1.00 75.75 75 GLN A N 1
ATOM 546 C CA . GLN A 1 75 ? 25.665 -10.203 2.880 1.00 75.75 75 GLN A CA 1
ATOM 547 C C . GLN A 1 75 ? 24.856 -9.393 3.903 1.00 75.75 75 GLN A C 1
ATOM 549 O O . GLN A 1 75 ? 25.056 -8.181 4.023 1.00 75.75 75 GLN A O 1
ATOM 554 N N . PRO A 1 76 ? 23.960 -10.034 4.676 1.00 74.44 76 PRO A N 1
ATOM 555 C CA . PRO A 1 76 ? 22.977 -9.340 5.514 1.00 74.44 76 PRO A CA 1
ATOM 556 C C . PRO A 1 76 ? 23.615 -8.405 6.551 1.00 74.44 76 PRO A C 1
ATOM 558 O O . PRO A 1 76 ? 23.066 -7.350 6.857 1.00 74.44 76 PRO A O 1
ATOM 561 N N . MET A 1 77 ? 24.818 -8.725 7.041 1.00 76.75 77 MET A N 1
ATOM 562 C CA . MET A 1 77 ? 25.542 -7.877 8.000 1.00 76.75 77 MET A CA 1
ATOM 563 C C . MET A 1 77 ? 26.039 -6.551 7.399 1.00 76.75 77 MET A C 1
ATOM 565 O O . MET A 1 77 ? 26.268 -5.600 8.143 1.00 76.75 77 MET A O 1
ATOM 569 N N . ARG A 1 78 ? 26.156 -6.429 6.066 1.00 73.94 78 ARG A N 1
ATOM 570 C CA . ARG A 1 78 ? 26.492 -5.152 5.406 1.00 73.94 78 ARG A CA 1
ATOM 571 C C . ARG A 1 78 ? 25.342 -4.150 5.421 1.00 73.94 78 ARG A C 1
ATOM 573 O O . ARG A 1 78 ? 25.585 -2.973 5.173 1.00 73.94 78 ARG A O 1
ATOM 580 N N . PHE A 1 79 ? 24.123 -4.570 5.757 1.00 74.75 79 PHE A N 1
ATOM 581 C CA . PHE A 1 79 ? 23.001 -3.653 5.954 1.00 74.75 79 PHE A CA 1
ATOM 582 C C . PHE A 1 79 ? 23.338 -2.540 6.959 1.00 74.75 79 PHE A C 1
ATOM 584 O O . PHE A 1 79 ? 23.039 -1.372 6.717 1.00 74.75 79 PHE A O 1
ATOM 591 N N . PHE A 1 80 ? 24.053 -2.875 8.039 1.00 76.62 80 PHE A N 1
ATOM 592 C CA . PHE A 1 80 ? 24.505 -1.888 9.020 1.00 76.62 80 PHE A CA 1
ATOM 593 C C . PHE A 1 80 ? 25.464 -0.857 8.414 1.00 76.62 80 PHE A C 1
ATOM 595 O O . PHE A 1 80 ? 25.422 0.310 8.794 1.00 76.62 80 PHE A O 1
ATOM 602 N N . ASN A 1 81 ? 26.258 -1.237 7.410 1.00 78.06 81 ASN A N 1
ATOM 603 C CA . ASN A 1 81 ? 27.118 -0.292 6.702 1.00 78.06 81 ASN A CA 1
ATOM 604 C C . ASN A 1 81 ? 26.292 0.703 5.879 1.00 78.06 81 ASN A C 1
ATOM 606 O O . ASN A 1 81 ? 26.643 1.876 5.858 1.00 78.06 81 ASN A O 1
ATOM 610 N N . LEU A 1 82 ? 25.180 0.284 5.258 1.00 73.12 82 LEU A N 1
ATOM 611 C CA . LEU A 1 82 ? 24.274 1.220 4.572 1.00 73.12 82 LEU A CA 1
ATOM 612 C C . LEU A 1 82 ? 23.596 2.203 5.537 1.00 73.12 82 LEU A C 1
ATOM 614 O O . LEU A 1 82 ? 23.284 3.324 5.138 1.00 73.12 82 LEU A O 1
ATOM 618 N N . MET A 1 83 ? 23.365 1.801 6.791 1.00 75.31 83 MET A N 1
ATOM 619 C CA . MET A 1 83 ? 22.833 2.701 7.820 1.00 75.31 83 MET A CA 1
ATOM 620 C C . MET A 1 83 ? 23.887 3.704 8.302 1.00 75.31 83 MET A C 1
ATOM 622 O O . MET A 1 83 ? 23.580 4.882 8.463 1.00 75.31 83 MET A O 1
ATOM 626 N N . LEU A 1 84 ? 25.119 3.242 8.530 1.00 77.81 84 LEU A N 1
ATOM 627 C CA . LEU A 1 84 ? 26.203 4.054 9.091 1.00 77.81 84 LEU A CA 1
ATOM 628 C C . LEU A 1 84 ? 26.856 4.980 8.054 1.00 77.81 84 LEU A C 1
ATOM 630 O O . LEU A 1 84 ? 27.209 6.111 8.382 1.00 77.81 84 LEU A O 1
ATOM 634 N N . TYR A 1 85 ? 26.991 4.530 6.805 1.00 81.56 85 TYR A N 1
ATOM 635 C CA . TYR A 1 85 ? 27.596 5.288 5.709 1.00 81.56 85 TYR A CA 1
ATOM 636 C C . TYR A 1 85 ? 26.516 5.763 4.736 1.00 81.56 85 TYR A C 1
ATOM 638 O O . TYR A 1 85 ? 26.224 5.131 3.720 1.00 81.56 85 TYR A O 1
ATOM 646 N N . PHE A 1 86 ? 25.903 6.898 5.071 1.00 82.62 86 PHE A N 1
ATOM 647 C CA . PHE A 1 86 ? 24.820 7.478 4.285 1.00 82.62 86 PHE A CA 1
ATOM 648 C C . PHE A 1 86 ? 25.334 8.174 3.017 1.00 82.62 86 PHE A C 1
ATOM 650 O O . PHE A 1 86 ? 26.113 9.123 3.092 1.00 82.62 86 PHE A O 1
ATOM 657 N N . ASN A 1 87 ? 24.849 7.742 1.849 1.00 84.06 87 ASN A N 1
ATOM 658 C CA . ASN A 1 87 ? 25.092 8.420 0.579 1.00 84.06 87 ASN A CA 1
ATOM 659 C C . ASN A 1 87 ? 23.841 9.198 0.142 1.00 84.06 87 ASN A C 1
ATOM 661 O O . ASN A 1 87 ? 22.84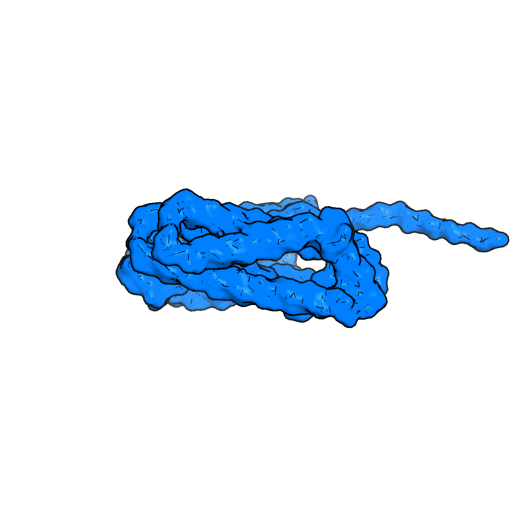7 8.606 -0.271 1.00 84.06 87 ASN A O 1
ATOM 665 N N . VAL A 1 88 ? 23.919 10.531 0.176 1.00 84.00 88 VAL A N 1
ATOM 666 C CA . VAL A 1 88 ? 22.810 11.444 -0.163 1.00 84.00 88 VAL A CA 1
ATOM 667 C C . VAL A 1 88 ? 22.339 11.289 -1.616 1.00 84.00 88 VAL A C 1
ATOM 669 O O . VAL A 1 88 ? 21.165 11.513 -1.908 1.00 84.00 88 VAL A O 1
ATOM 672 N N . GLN A 1 89 ? 23.233 10.898 -2.528 1.00 84.81 89 GLN A N 1
ATOM 673 C CA . GLN A 1 89 ? 22.925 10.734 -3.953 1.00 84.81 89 GLN A CA 1
ATOM 674 C C . GLN A 1 89 ? 22.263 9.385 -4.268 1.00 84.81 89 GLN A C 1
ATOM 676 O O . GLN A 1 89 ? 21.684 9.217 -5.341 1.00 84.81 89 GLN A O 1
ATOM 681 N N . SER A 1 90 ? 22.337 8.423 -3.345 1.00 85.00 90 SER A N 1
ATOM 682 C CA . SER A 1 90 ? 21.776 7.088 -3.529 1.00 85.00 90 SER A CA 1
ATOM 683 C C . SER A 1 90 ? 20.345 7.030 -3.015 1.00 85.00 90 SER A C 1
ATOM 685 O O . SER A 1 90 ? 20.099 7.160 -1.814 1.00 85.00 90 SER A O 1
ATOM 687 N N . ILE A 1 91 ? 19.390 6.756 -3.907 1.00 86.00 91 ILE A N 1
ATOM 688 C CA . ILE A 1 91 ? 17.997 6.512 -3.512 1.00 86.00 91 ILE A CA 1
ATOM 689 C C . ILE A 1 91 ? 17.933 5.329 -2.539 1.00 86.00 91 ILE A C 1
ATOM 691 O O . ILE A 1 91 ? 17.268 5.428 -1.512 1.00 86.00 91 ILE A O 1
ATOM 695 N N . ALA A 1 92 ? 18.717 4.271 -2.763 1.00 84.62 92 ALA A N 1
ATOM 696 C CA . ALA A 1 92 ? 18.763 3.115 -1.869 1.00 84.62 92 ALA A CA 1
ATOM 697 C C . ALA A 1 92 ? 19.092 3.486 -0.406 1.00 84.62 92 ALA A C 1
ATOM 699 O O . ALA A 1 92 ? 18.468 2.964 0.521 1.00 84.62 92 ALA A O 1
ATOM 700 N N . SER A 1 93 ? 20.016 4.430 -0.180 1.00 86.06 93 SER A N 1
ATOM 701 C CA . SER A 1 93 ? 20.362 4.912 1.168 1.00 86.06 93 SER A CA 1
ATOM 702 C C . SER A 1 93 ? 19.199 5.647 1.843 1.00 86.06 93 SER A C 1
ATOM 704 O O . SER A 1 93 ? 18.967 5.454 3.039 1.00 86.06 93 SER A O 1
ATOM 706 N N . TRP A 1 94 ? 18.429 6.442 1.093 1.00 89.12 94 TRP A N 1
ATOM 707 C CA . TRP A 1 94 ? 17.206 7.075 1.602 1.00 89.12 94 TRP A CA 1
ATOM 708 C C . TRP A 1 94 ? 16.159 6.042 2.019 1.00 89.12 94 TRP A C 1
ATOM 710 O O . TRP A 1 94 ? 15.540 6.187 3.074 1.00 89.12 94 TRP A O 1
ATOM 720 N N . GLY A 1 95 ? 16.002 4.971 1.240 1.00 88.75 95 GLY A N 1
ATOM 721 C CA . GLY A 1 95 ? 15.079 3.881 1.550 1.00 88.75 95 GLY A CA 1
ATOM 722 C C . GLY A 1 95 ? 15.331 3.225 2.891 1.00 88.75 95 GLY A C 1
ATOM 723 O O . GLY A 1 95 ? 14.400 3.046 3.674 1.00 88.75 95 GLY A O 1
ATOM 724 N N . VAL A 1 96 ? 16.594 2.906 3.183 1.00 87.94 96 VAL A N 1
ATOM 725 C CA . VAL A 1 96 ? 16.984 2.285 4.456 1.00 87.94 96 VAL A CA 1
ATOM 726 C C . VAL A 1 96 ? 16.516 3.141 5.634 1.00 87.94 96 VAL A C 1
ATOM 728 O O . VAL A 1 96 ? 15.863 2.626 6.542 1.00 87.94 96 VAL A O 1
ATOM 731 N N . TRP A 1 97 ? 16.768 4.450 5.615 1.00 89.94 97 TRP A N 1
ATOM 732 C CA . TRP A 1 97 ? 16.331 5.341 6.693 1.00 89.94 97 TRP A CA 1
ATOM 733 C C . TRP A 1 97 ? 14.811 5.505 6.754 1.00 89.94 97 TRP A C 1
ATOM 735 O O . TRP A 1 97 ? 14.235 5.393 7.837 1.00 89.94 97 TRP A O 1
ATOM 745 N N . LEU A 1 98 ? 14.149 5.706 5.609 1.00 93.06 98 LEU A N 1
ATOM 746 C CA . LEU A 1 98 ? 12.691 5.844 5.540 1.00 93.06 98 LEU A CA 1
ATOM 747 C C . LEU A 1 98 ? 11.978 4.633 6.144 1.00 93.06 98 LEU A C 1
ATOM 749 O O . LEU A 1 98 ? 11.082 4.799 6.972 1.00 93.06 98 LEU A O 1
ATOM 753 N N . ILE A 1 99 ? 12.389 3.420 5.771 1.00 92.31 99 ILE A N 1
ATOM 754 C CA . ILE A 1 99 ? 11.717 2.194 6.212 1.00 92.31 99 ILE A CA 1
ATOM 755 C C . ILE A 1 99 ? 12.020 1.901 7.682 1.00 92.31 99 ILE A C 1
ATOM 757 O O . ILE A 1 99 ? 11.115 1.491 8.404 1.00 92.31 99 ILE A O 1
ATOM 761 N N . ASN A 1 100 ? 13.246 2.139 8.160 1.00 92.44 100 ASN A N 1
ATOM 762 C CA . ASN A 1 100 ? 13.581 1.933 9.573 1.00 92.44 100 ASN A CA 1
ATOM 763 C C . ASN A 1 100 ? 12.838 2.914 10.491 1.00 92.44 100 ASN A C 1
ATOM 765 O O . ASN A 1 100 ? 12.275 2.499 11.506 1.00 92.44 100 ASN A O 1
ATOM 769 N N . ILE A 1 101 ? 12.780 4.200 10.125 1.00 95.25 101 ILE A N 1
ATOM 770 C CA . ILE A 1 101 ? 12.007 5.195 10.881 1.00 95.25 101 ILE A CA 1
ATOM 771 C C . ILE A 1 101 ? 10.523 4.825 10.847 1.00 95.25 101 ILE A C 1
ATOM 773 O O . ILE A 1 101 ? 9.870 4.800 11.893 1.00 95.25 101 ILE A O 1
ATOM 777 N N . PHE A 1 102 ? 9.996 4.471 9.671 1.00 97.25 102 PHE A N 1
ATOM 778 C CA . PHE A 1 102 ? 8.612 4.029 9.536 1.00 97.25 102 PHE A CA 1
ATOM 779 C C . PHE A 1 102 ? 8.311 2.788 10.388 1.00 97.25 102 PHE A C 1
ATOM 781 O O . PHE A 1 102 ? 7.296 2.760 11.080 1.00 97.25 102 PHE A O 1
ATOM 788 N N . MET A 1 103 ? 9.203 1.795 10.404 1.00 96.25 103 MET A N 1
ATOM 789 C CA . MET A 1 103 ? 9.082 0.599 11.238 1.00 96.25 103 MET A CA 1
ATOM 790 C C . MET A 1 103 ? 9.005 0.965 12.722 1.00 96.25 103 MET A C 1
ATOM 792 O O . MET A 1 103 ? 8.086 0.523 13.412 1.00 96.25 103 MET A O 1
ATOM 796 N N . GLY A 1 104 ? 9.913 1.816 13.209 1.00 96.75 104 GLY A N 1
ATOM 797 C CA . GLY A 1 104 ? 9.899 2.282 14.598 1.00 96.75 104 GLY A CA 1
ATOM 798 C C . GLY A 1 104 ? 8.597 3.001 14.963 1.00 96.75 104 GLY A C 1
ATOM 799 O O . GLY A 1 104 ? 7.976 2.690 15.984 1.00 96.75 104 GLY A O 1
ATOM 800 N N . LEU A 1 105 ? 8.128 3.904 14.095 1.00 97.44 105 LEU A N 1
ATOM 801 C CA . LEU A 1 105 ? 6.848 4.598 14.264 1.00 97.44 105 LEU A CA 1
ATOM 802 C C . LEU A 1 105 ? 5.665 3.624 14.253 1.00 97.44 105 LEU A C 1
ATOM 804 O O . LEU A 1 105 ? 4.775 3.738 15.094 1.00 97.44 105 LEU A O 1
ATOM 808 N N . SER A 1 106 ? 5.666 2.649 13.345 1.00 97.25 106 SER A N 1
ATOM 809 C CA . SER A 1 106 ? 4.614 1.640 13.204 1.00 97.25 106 SER A CA 1
ATOM 810 C C . SER A 1 106 ? 4.533 0.718 14.422 1.00 97.25 106 SER A C 1
ATOM 812 O O . SER A 1 106 ? 3.438 0.435 14.910 1.00 97.25 106 SER A O 1
ATOM 814 N N . VAL A 1 107 ? 5.673 0.288 14.969 1.00 97.69 107 VAL A N 1
ATOM 815 C CA . VAL A 1 107 ? 5.724 -0.513 16.202 1.00 97.69 107 VAL A CA 1
ATOM 816 C C . VAL A 1 107 ? 5.222 0.298 17.391 1.00 97.69 107 VAL A C 1
ATOM 818 O O . VAL A 1 107 ? 4.346 -0.166 18.120 1.00 97.69 107 VAL A O 1
ATOM 821 N N . LEU A 1 108 ? 5.707 1.528 17.577 1.00 97.06 108 LEU A N 1
ATOM 822 C CA . LEU A 1 108 ? 5.262 2.374 18.687 1.00 97.06 108 LEU A CA 1
ATOM 823 C C . LEU A 1 108 ? 3.760 2.685 18.589 1.00 97.06 108 LEU A C 1
ATOM 825 O O . LEU A 1 108 ? 3.043 2.654 19.590 1.00 97.06 108 LEU A O 1
ATOM 829 N N . PHE A 1 109 ? 3.262 2.906 17.373 1.00 97.00 109 PHE A N 1
ATOM 830 C CA . PHE A 1 109 ? 1.842 3.089 17.101 1.00 97.00 109 PHE A CA 1
ATOM 831 C C . PHE A 1 109 ? 1.023 1.855 17.499 1.00 97.00 109 PHE A C 1
ATOM 833 O O . PHE A 1 109 ? 0.040 1.978 18.237 1.00 97.00 109 PHE A O 1
ATOM 840 N N . ALA A 1 110 ? 1.459 0.660 17.091 1.00 96.94 110 ALA A N 1
ATOM 841 C CA . ALA A 1 110 ? 0.833 -0.605 17.468 1.00 96.94 110 ALA A CA 1
ATOM 842 C C . ALA A 1 110 ? 0.818 -0.817 18.991 1.00 96.94 110 ALA A C 1
ATOM 844 O O . ALA A 1 110 ? -0.220 -1.179 19.550 1.00 96.94 110 ALA A O 1
ATOM 845 N N . LEU A 1 111 ? 1.933 -0.539 19.675 1.00 96.62 111 LEU A N 1
ATOM 846 C CA . LEU A 1 111 ? 2.062 -0.681 21.129 1.00 96.62 111 LEU A CA 1
ATOM 847 C C . LEU A 1 111 ? 1.101 0.241 21.886 1.00 96.62 111 LEU A C 1
ATOM 849 O O . LEU A 1 111 ? 0.437 -0.201 22.825 1.00 96.62 111 LEU A O 1
ATOM 853 N N . LEU A 1 112 ? 0.959 1.503 21.466 1.00 95.19 112 LEU A N 1
ATOM 854 C CA . LEU A 1 112 ? 0.024 2.440 22.099 1.00 95.19 112 LEU A CA 1
ATOM 855 C C . LEU A 1 112 ? -1.440 2.018 21.912 1.00 95.19 112 LEU A C 1
ATOM 857 O O . LEU A 1 112 ? -2.241 2.151 22.841 1.00 95.19 112 LEU A O 1
ATOM 861 N N . HIS A 1 113 ? -1.798 1.476 20.745 1.00 93.50 113 HIS A N 1
ATOM 862 C CA . HIS A 1 113 ? -3.128 0.902 20.497 1.00 93.50 113 HIS A CA 1
ATOM 863 C C . HIS A 1 113 ? -3.370 -0.381 21.297 1.00 93.50 113 HIS A C 1
ATOM 865 O O . HIS A 1 113 ? -4.478 -0.611 21.797 1.00 93.50 113 HIS A O 1
ATOM 871 N N . PHE A 1 114 ? -2.343 -1.214 21.453 1.00 92.69 114 PHE A N 1
ATOM 872 C CA . PHE A 1 114 ? -2.406 -2.416 22.276 1.00 92.69 114 PHE A CA 1
ATOM 873 C C . PHE A 1 114 ? -2.633 -2.069 23.752 1.00 92.69 114 PHE A C 1
ATOM 875 O O . PHE A 1 114 ? -3.570 -2.595 24.352 1.00 92.69 114 PHE A O 1
ATOM 882 N N . ALA A 1 115 ? -1.884 -1.095 24.276 1.00 92.94 115 ALA A N 1
ATOM 883 C CA . ALA A 1 115 ? -1.976 -0.578 25.644 1.00 92.94 115 ALA A CA 1
ATOM 884 C C . ALA A 1 115 ? -3.220 0.294 25.924 1.00 92.94 115 ALA A C 1
ATOM 886 O O . ALA A 1 115 ? -3.343 0.860 27.008 1.00 92.94 115 ALA A O 1
ATOM 887 N N . GLY A 1 116 ? -4.125 0.469 24.953 1.00 90.50 116 GLY A N 1
ATOM 888 C CA . GLY A 1 116 ? -5.348 1.268 25.115 1.00 90.50 116 GLY A CA 1
ATOM 889 C C . GLY A 1 116 ? -5.130 2.788 25.147 1.00 90.50 116 GLY A C 1
ATOM 890 O O . GLY A 1 116 ? -6.077 3.543 25.356 1.00 90.50 116 GLY A O 1
ATOM 891 N N . LYS A 1 117 ? -3.912 3.272 24.877 1.00 91.12 117 LYS A N 1
ATOM 892 C CA . LYS A 1 117 ? -3.538 4.698 24.875 1.00 91.12 117 LYS A CA 1
ATOM 893 C C . LYS A 1 117 ? -3.727 5.346 23.497 1.00 91.12 117 LYS A C 1
ATOM 895 O O . LYS A 1 117 ? -2.904 6.147 23.056 1.00 91.12 117 LYS A O 1
ATOM 900 N N . ALA A 1 118 ? -4.836 5.051 22.816 1.00 84.75 118 ALA A N 1
ATOM 901 C CA . ALA A 1 118 ? -5.088 5.510 21.444 1.00 84.75 118 ALA A CA 1
ATOM 902 C C . ALA A 1 118 ? -5.054 7.046 21.288 1.00 84.75 118 ALA A C 1
ATOM 904 O O . ALA A 1 118 ? -4.650 7.554 20.248 1.00 84.75 118 ALA A O 1
ATOM 905 N N . LYS A 1 119 ? -5.413 7.819 22.322 1.00 86.50 119 LYS A N 1
ATOM 906 C CA . LYS A 1 119 ? -5.296 9.290 22.277 1.00 86.50 119 LYS A CA 1
ATOM 907 C C . LYS A 1 119 ? -3.838 9.759 22.161 1.00 86.50 119 LYS A C 1
ATOM 909 O O . LYS A 1 119 ? -3.565 10.673 21.389 1.00 86.50 119 LYS A O 1
ATOM 914 N N . ALA A 1 120 ? -2.913 9.101 22.863 1.00 91.00 120 ALA A N 1
ATOM 915 C CA . ALA A 1 120 ? -1.482 9.413 22.824 1.00 91.00 120 ALA A CA 1
ATOM 916 C C . ALA A 1 120 ? -0.825 9.015 21.491 1.00 91.00 120 ALA A C 1
ATOM 918 O O . ALA A 1 120 ? 0.215 9.553 21.134 1.00 91.00 120 ALA A O 1
ATOM 919 N N . ALA A 1 121 ? -1.449 8.114 20.725 1.00 92.38 121 ALA A N 1
ATOM 920 C CA . ALA A 1 121 ? -0.963 7.690 19.414 1.00 92.38 121 ALA A CA 1
ATOM 921 C C . ALA A 1 121 ? -1.298 8.677 18.277 1.00 92.38 121 ALA A C 1
ATOM 923 O O . ALA A 1 121 ? -0.905 8.443 17.138 1.00 92.38 121 ALA A O 1
ATOM 924 N N . ARG A 1 122 ? -2.036 9.769 18.539 1.00 93.69 122 ARG A N 1
ATOM 925 C CA . ARG A 1 122 ? -2.436 10.738 17.499 1.00 93.69 122 ARG A CA 1
ATOM 926 C C . ARG A 1 122 ? -1.257 11.410 16.777 1.00 93.69 122 ARG A C 1
ATOM 928 O O . ARG A 1 122 ? -1.307 11.457 15.552 1.00 93.69 122 ARG A O 1
ATOM 935 N N . PRO A 1 123 ? -0.203 11.899 17.458 1.00 95.19 123 PRO A N 1
ATOM 936 C CA . PRO A 1 123 ? 0.953 12.484 16.774 1.00 95.19 123 PRO A CA 1
ATOM 937 C C . PRO A 1 123 ? 1.654 11.467 15.868 1.00 95.19 123 PRO A C 1
ATOM 939 O O . PRO A 1 123 ? 2.042 11.789 14.748 1.00 95.19 123 PRO A O 1
ATOM 942 N N . LEU A 1 124 ? 1.734 10.213 16.325 1.00 95.12 124 LEU A N 1
ATOM 943 C CA . LEU A 1 124 ? 2.284 9.108 15.546 1.00 95.12 124 LEU A CA 1
ATOM 944 C C . LEU A 1 124 ? 1.449 8.791 14.309 1.00 95.12 124 LEU A C 1
ATOM 946 O O . LEU A 1 124 ? 2.024 8.456 13.283 1.00 95.12 124 LEU A O 1
ATOM 950 N N . ALA A 1 125 ? 0.121 8.915 14.382 1.00 96.00 125 ALA A N 1
ATOM 951 C CA . ALA A 1 125 ? -0.738 8.737 13.217 1.00 96.00 125 ALA A CA 1
ATOM 952 C C . ALA A 1 125 ? -0.376 9.739 12.110 1.00 96.00 125 ALA A C 1
ATOM 954 O O . ALA A 1 125 ? -0.246 9.340 10.957 1.00 96.00 125 ALA A O 1
ATOM 955 N N . TYR A 1 126 ? -0.152 11.014 12.448 1.00 97.12 126 TYR A N 1
ATOM 956 C CA . TYR A 1 126 ? 0.257 12.028 11.470 1.00 97.12 126 TYR A CA 1
ATOM 957 C C . TYR A 1 126 ? 1.669 11.780 10.942 1.00 97.12 126 TYR A C 1
ATOM 959 O O . TYR A 1 126 ? 1.854 11.634 9.735 1.00 97.12 126 TYR A O 1
ATOM 967 N N . LEU A 1 127 ? 2.655 11.677 11.839 1.00 97.38 127 LEU A N 1
ATOM 968 C CA . LEU A 1 127 ? 4.056 11.514 11.452 1.00 97.38 127 LEU A CA 1
ATOM 969 C C . LEU A 1 127 ? 4.277 10.206 10.684 1.00 97.38 127 LEU A C 1
ATOM 971 O O . LEU A 1 127 ? 4.876 10.200 9.614 1.00 97.38 127 LEU A O 1
ATOM 975 N N . GLY A 1 128 ? 3.734 9.101 11.189 1.00 97.31 128 GLY A N 1
ATOM 976 C CA . GLY A 1 128 ? 3.824 7.803 10.537 1.00 97.31 128 GLY A CA 1
ATOM 977 C C . GLY A 1 128 ? 3.100 7.755 9.194 1.00 97.31 128 GLY A C 1
ATOM 978 O O . GLY A 1 128 ? 3.550 7.028 8.319 1.00 97.31 128 GLY A O 1
ATOM 979 N N . SER A 1 129 ? 2.044 8.553 8.975 1.00 98.00 129 SER A N 1
ATOM 980 C CA . SER A 1 129 ? 1.377 8.615 7.664 1.00 98.00 129 SER A CA 1
ATOM 981 C C . SER A 1 129 ? 2.275 9.250 6.606 1.00 98.00 129 SER A C 1
ATOM 983 O O . SER A 1 129 ? 2.323 8.759 5.481 1.00 98.00 129 SER A O 1
ATOM 985 N N . VAL A 1 130 ? 3.037 10.288 6.970 1.00 97.88 130 VAL A N 1
ATOM 986 C CA . VAL A 1 130 ? 4.033 10.899 6.074 1.00 97.88 130 VAL A CA 1
ATOM 987 C C . VAL A 1 130 ? 5.080 9.864 5.666 1.00 97.88 130 VAL A C 1
ATOM 989 O O . VAL A 1 130 ? 5.343 9.688 4.479 1.00 97.88 130 VAL A O 1
ATOM 992 N N . PHE A 1 131 ? 5.620 9.118 6.633 1.00 97.50 131 PHE A N 1
ATOM 993 C CA . PHE A 1 131 ? 6.598 8.064 6.358 1.00 97.50 131 PHE A CA 1
ATOM 994 C C . PHE A 1 131 ? 6.002 6.872 5.595 1.00 97.50 131 PHE A C 1
ATOM 996 O O . PHE A 1 131 ? 6.663 6.341 4.711 1.00 97.50 131 PHE A O 1
ATOM 1003 N N . ALA A 1 132 ? 4.756 6.476 5.865 1.00 97.62 132 ALA A N 1
ATOM 1004 C CA . ALA A 1 132 ? 4.079 5.406 5.131 1.00 97.62 132 ALA A CA 1
ATOM 1005 C C . ALA A 1 132 ? 3.895 5.764 3.649 1.00 97.62 132 ALA A C 1
ATOM 1007 O O . ALA A 1 132 ? 4.165 4.939 2.776 1.00 97.62 132 ALA A O 1
ATOM 1008 N N . ILE A 1 133 ? 3.483 7.005 3.361 1.00 97.88 133 ILE A N 1
ATOM 1009 C CA . ILE A 1 133 ? 3.377 7.521 1.989 1.00 97.88 133 ILE A CA 1
ATOM 1010 C C . ILE A 1 133 ? 4.761 7.573 1.341 1.00 97.88 133 ILE A C 1
ATOM 1012 O O . ILE A 1 133 ? 4.919 7.112 0.213 1.00 97.88 133 ILE A O 1
ATOM 1016 N N . ALA A 1 134 ? 5.771 8.073 2.060 1.00 96.44 134 ALA A N 1
ATOM 1017 C CA . ALA A 1 134 ? 7.141 8.131 1.561 1.00 96.44 134 ALA A CA 1
ATOM 1018 C C . ALA A 1 134 ? 7.689 6.737 1.218 1.00 96.44 134 ALA A C 1
ATOM 1020 O O . ALA A 1 134 ? 8.276 6.577 0.157 1.00 96.44 134 ALA A O 1
ATOM 1021 N N . VAL A 1 135 ? 7.452 5.719 2.054 1.00 94.81 135 VAL A N 1
ATOM 1022 C CA . VAL A 1 135 ? 7.858 4.323 1.800 1.00 94.81 135 VAL A CA 1
ATOM 1023 C C . VAL A 1 135 ? 7.117 3.725 0.597 1.00 94.81 135 VAL A C 1
ATOM 1025 O O . VAL A 1 135 ? 7.735 3.066 -0.244 1.00 94.81 135 VAL A O 1
ATOM 1028 N N . GLY A 1 136 ? 5.809 3.974 0.480 1.00 93.88 136 GLY A N 1
ATOM 1029 C CA . GLY A 1 136 ? 5.017 3.527 -0.669 1.00 93.88 136 GLY A CA 1
ATOM 1030 C C . GLY A 1 136 ? 5.514 4.128 -1.986 1.00 93.88 136 GLY A C 1
ATOM 1031 O O . GLY A 1 136 ? 5.721 3.401 -2.955 1.00 93.88 136 GLY A O 1
ATOM 1032 N N . LEU A 1 137 ? 5.781 5.436 -1.997 1.00 94.88 137 LEU A N 1
ATOM 1033 C CA . LEU A 1 137 ? 6.290 6.150 -3.169 1.00 94.88 137 LEU A CA 1
ATOM 1034 C C . LEU A 1 137 ? 7.741 5.766 -3.493 1.00 94.88 137 LEU A C 1
ATOM 1036 O O . LEU A 1 137 ? 8.090 5.563 -4.653 1.00 94.88 137 LEU A O 1
ATOM 1040 N N . TYR A 1 138 ? 8.574 5.622 -2.461 1.00 93.25 138 TYR A N 1
ATOM 1041 C CA . TYR A 1 138 ? 9.978 5.231 -2.567 1.00 93.25 138 TYR A CA 1
ATOM 1042 C C . TYR A 1 138 ? 10.159 3.928 -3.348 1.00 93.25 138 TYR A C 1
ATOM 1044 O O . TYR A 1 138 ? 11.055 3.834 -4.182 1.00 93.25 138 TYR A O 1
ATOM 1052 N N . SER A 1 139 ? 9.283 2.949 -3.110 1.00 91.44 139 SER A N 1
ATOM 1053 C CA . SER A 1 139 ? 9.357 1.640 -3.765 1.00 91.44 139 SER A CA 1
ATOM 1054 C C . SER A 1 139 ? 9.319 1.765 -5.292 1.00 91.44 139 SER A C 1
ATOM 1056 O O . SER A 1 139 ? 10.147 1.175 -5.978 1.00 91.44 139 SER A O 1
ATOM 1058 N N . GLY A 1 140 ? 8.421 2.598 -5.830 1.00 92.50 140 GLY A N 1
ATOM 1059 C CA . GLY A 1 140 ? 8.387 2.867 -7.268 1.00 92.50 140 GLY A CA 1
ATOM 1060 C C . GLY A 1 140 ? 9.449 3.871 -7.731 1.00 92.50 140 GLY A C 1
ATOM 1061 O O . GLY A 1 140 ? 9.922 3.763 -8.856 1.00 92.50 140 GLY A O 1
ATOM 1062 N N . MET A 1 141 ? 9.890 4.805 -6.878 1.00 92.69 141 MET A N 1
ATOM 1063 C CA . MET A 1 141 ? 11.002 5.718 -7.200 1.00 92.69 141 MET A CA 1
ATOM 1064 C C . MET A 1 141 ? 12.334 4.987 -7.393 1.00 92.69 141 MET A C 1
ATOM 1066 O O . MET A 1 141 ? 13.143 5.404 -8.221 1.00 92.69 141 MET A O 1
ATOM 1070 N N . LEU A 1 142 ? 12.559 3.906 -6.641 1.00 91.31 142 LEU A N 1
ATOM 1071 C CA . LEU A 1 142 ? 13.737 3.057 -6.795 1.00 91.31 142 LEU A CA 1
ATOM 1072 C C . LEU A 1 142 ? 13.794 2.455 -8.201 1.00 91.31 142 LEU A C 1
ATOM 1074 O O . LEU A 1 142 ? 14.850 2.485 -8.825 1.00 91.31 142 LEU A O 1
ATOM 1078 N N . LEU A 1 143 ? 12.656 1.970 -8.706 1.00 90.56 143 LEU A N 1
ATOM 1079 C CA . LEU A 1 143 ? 12.540 1.461 -10.073 1.00 90.56 143 LEU A CA 1
ATOM 1080 C C . LEU A 1 143 ? 12.685 2.599 -11.088 1.00 90.56 143 LEU A C 1
ATOM 1082 O O . LEU A 1 143 ? 13.528 2.529 -11.976 1.00 90.56 143 LEU A O 1
ATOM 1086 N N . TYR A 1 144 ? 11.953 3.699 -10.901 1.00 91.25 144 TYR A N 1
ATOM 1087 C CA . TYR A 1 144 ? 11.982 4.856 -11.798 1.00 91.2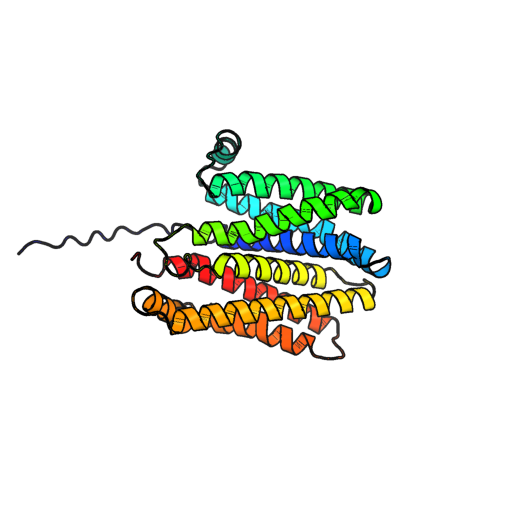5 144 TYR A CA 1
ATOM 1088 C C . TYR A 1 144 ? 13.386 5.416 -12.059 1.00 91.25 144 TYR A C 1
ATOM 1090 O O . TYR A 1 144 ? 13.661 5.906 -13.154 1.00 91.25 144 TYR A O 1
ATOM 1098 N N . GLN A 1 145 ? 14.305 5.346 -11.095 1.00 88.88 145 GLN A N 1
ATOM 1099 C CA . GLN A 1 145 ? 15.670 5.840 -11.293 1.00 88.88 145 GLN A CA 1
ATOM 1100 C C . GLN A 1 145 ? 16.477 5.018 -12.312 1.00 88.88 145 GLN A C 1
ATOM 1102 O O . GLN A 1 145 ? 17.439 5.529 -12.892 1.00 88.88 145 GLN A O 1
ATOM 1107 N N . MET A 1 146 ? 16.102 3.764 -12.551 1.00 84.50 146 MET A N 1
ATOM 1108 C CA . MET A 1 146 ? 16.823 2.847 -13.428 1.00 84.50 146 MET A CA 1
ATOM 1109 C C . MET A 1 146 ? 16.466 3.096 -14.896 1.00 84.50 146 MET A C 1
ATOM 1111 O O . MET A 1 146 ? 15.691 2.366 -15.504 1.00 84.50 146 MET A O 1
ATOM 1115 N N . ARG A 1 147 ? 17.079 4.135 -15.474 1.00 77.69 147 ARG A N 1
ATOM 1116 C CA . ARG A 1 147 ? 16.827 4.615 -16.847 1.00 77.69 147 ARG A CA 1
ATOM 1117 C C . ARG A 1 147 ? 17.000 3.568 -17.950 1.00 77.69 147 ARG A C 1
ATOM 1119 O O . ARG A 1 147 ? 16.461 3.768 -19.024 1.00 77.69 147 ARG A O 1
ATOM 1126 N N . GLY A 1 148 ? 17.758 2.501 -17.694 1.00 71.75 148 GLY A N 1
ATOM 1127 C CA . GLY A 1 148 ? 17.984 1.431 -18.668 1.00 71.75 148 GLY A CA 1
ATOM 1128 C C . GLY A 1 148 ? 16.784 0.503 -18.873 1.00 71.75 148 GLY A C 1
ATOM 1129 O O . GLY A 1 148 ? 16.778 -0.247 -19.839 1.00 71.75 148 GLY A O 1
ATOM 1130 N N . TYR A 1 149 ? 15.777 0.549 -17.992 1.00 80.31 149 TYR A N 1
ATOM 1131 C CA . TYR A 1 149 ? 14.581 -0.286 -18.093 1.00 80.31 149 TYR A CA 1
ATOM 1132 C C . TYR A 1 149 ? 13.354 0.583 -18.353 1.00 80.31 149 TYR A C 1
ATOM 1134 O O . TYR A 1 149 ? 12.873 1.307 -17.479 1.00 80.31 149 TYR A O 1
ATOM 1142 N N . GLU A 1 150 ? 12.823 0.480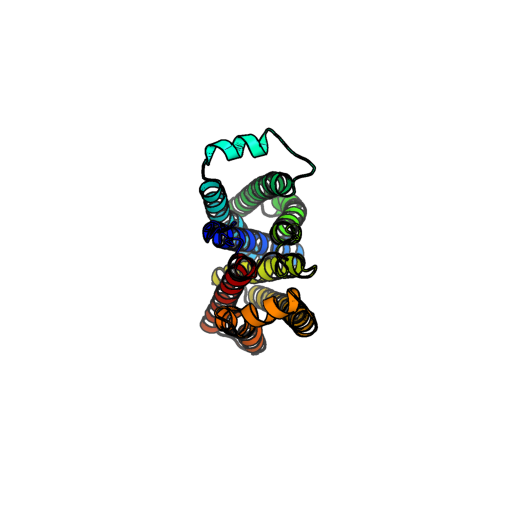 -19.565 1.00 80.19 150 GLU A N 1
ATOM 1143 C CA . GLU A 1 150 ? 11.761 1.353 -20.070 1.00 80.19 150 GLU A CA 1
ATOM 1144 C C . GLU A 1 150 ? 10.460 1.285 -19.254 1.00 80.19 150 GLU A C 1
ATOM 1146 O O . GLU A 1 150 ? 9.797 2.299 -19.035 1.00 80.19 150 GLU A O 1
ATOM 1151 N N . LEU A 1 151 ? 10.129 0.098 -18.740 1.00 80.94 151 LEU A N 1
ATOM 1152 C CA . LEU A 1 151 ? 8.939 -0.150 -17.915 1.00 80.94 151 LEU A CA 1
ATOM 1153 C C . LEU A 1 151 ? 9.082 0.366 -16.485 1.00 80.94 151 LEU A C 1
ATOM 1155 O O . LEU A 1 151 ? 8.093 0.627 -15.805 1.00 80.94 151 LEU A O 1
ATOM 1159 N N . TRP A 1 152 ? 10.316 0.491 -16.005 1.00 86.94 152 TRP A N 1
ATOM 1160 C CA . TRP A 1 152 ? 10.595 1.076 -14.702 1.00 86.94 152 TRP A CA 1
ATOM 1161 C C . TRP A 1 152 ? 10.640 2.595 -14.797 1.00 86.94 152 TRP A C 1
ATOM 1163 O O . TRP A 1 152 ? 10.096 3.279 -13.930 1.00 86.94 152 TRP A O 1
ATOM 1173 N N . HIS A 1 153 ? 11.218 3.128 -15.876 1.00 87.50 153 HIS A N 1
ATOM 1174 C CA . HIS A 1 153 ? 11.373 4.558 -16.125 1.00 87.50 153 HIS A CA 1
ATOM 1175 C C . HIS A 1 153 ? 10.090 5.239 -16.654 1.00 87.50 153 HIS A C 1
ATOM 1177 O O . HIS A 1 153 ? 10.117 6.050 -17.585 1.00 87.50 153 HIS A O 1
ATOM 1183 N N . SER A 1 154 ? 8.949 4.946 -16.024 1.00 88.75 154 SER A N 1
ATOM 1184 C CA . SER A 1 154 ? 7.684 5.660 -16.217 1.00 88.75 154 SER A CA 1
ATOM 1185 C C . SER A 1 154 ? 7.355 6.523 -14.997 1.00 88.75 154 SER A C 1
ATOM 1187 O O . SER A 1 154 ? 7.472 6.100 -13.845 1.00 88.75 154 SER A O 1
ATOM 1189 N N . ALA A 1 155 ? 6.890 7.749 -15.249 1.00 90.88 155 ALA A N 1
ATOM 1190 C CA . ALA A 1 155 ? 6.462 8.676 -14.202 1.00 90.88 155 ALA A CA 1
ATOM 1191 C C . ALA A 1 155 ? 5.229 8.176 -13.422 1.00 90.88 155 ALA A C 1
ATOM 1193 O O . ALA A 1 155 ? 4.958 8.671 -12.325 1.00 90.88 155 ALA A O 1
ATOM 1194 N N . LEU A 1 156 ? 4.486 7.203 -13.964 1.00 93.12 156 LEU A N 1
ATOM 1195 C CA . LEU A 1 156 ? 3.314 6.617 -13.311 1.00 93.12 156 LEU A CA 1
ATOM 1196 C C . LEU A 1 156 ? 3.675 5.483 -12.345 1.00 93.12 156 LEU A C 1
ATOM 1198 O O . LEU A 1 156 ? 2.894 5.207 -11.434 1.00 93.12 156 LEU A O 1
ATOM 1202 N N . VAL A 1 157 ? 4.862 4.878 -12.457 1.00 93.56 157 VAL A N 1
ATOM 1203 C CA . VAL A 1 157 ? 5.275 3.756 -11.595 1.00 93.56 157 VAL A CA 1
ATOM 1204 C C . VAL A 1 157 ? 5.245 4.126 -10.103 1.00 93.56 157 VAL A C 1
ATOM 1206 O O . VAL A 1 157 ? 4.598 3.401 -9.342 1.00 93.56 157 VAL A O 1
ATOM 1209 N N . PRO A 1 158 ? 5.834 5.248 -9.632 1.00 96.06 158 PRO A N 1
ATOM 1210 C CA . PRO A 1 158 ? 5.764 5.599 -8.212 1.00 96.06 158 PRO A CA 1
ATOM 1211 C C . PRO A 1 158 ? 4.330 5.813 -7.686 1.00 96.06 158 PRO A C 1
ATOM 1213 O O . PRO A 1 158 ? 3.992 5.221 -6.654 1.00 96.06 158 PRO A O 1
ATOM 1216 N N . PRO A 1 159 ? 3.449 6.581 -8.362 1.00 97.19 159 PRO A N 1
ATOM 1217 C CA . PRO A 1 159 ? 2.039 6.674 -7.980 1.00 97.19 159 PRO A CA 1
ATOM 1218 C C . PRO A 1 159 ? 1.296 5.331 -7.967 1.00 97.19 159 PRO A C 1
ATOM 1220 O O . PRO A 1 159 ? 0.582 5.059 -7.001 1.00 97.19 159 PRO A O 1
ATOM 1223 N N . ILE A 1 160 ? 1.471 4.474 -8.981 1.00 96.25 160 ILE A N 1
ATOM 1224 C CA . ILE A 1 160 ? 0.802 3.161 -9.038 1.00 96.25 160 ILE A CA 1
ATOM 1225 C C . ILE A 1 160 ? 1.254 2.290 -7.852 1.00 96.25 160 ILE A C 1
ATOM 1227 O O . ILE A 1 160 ? 0.426 1.671 -7.178 1.00 96.25 160 ILE A O 1
ATOM 1231 N N . PHE A 1 161 ? 2.548 2.282 -7.516 1.00 97.00 161 PHE A N 1
ATOM 1232 C CA . PHE A 1 161 ? 3.058 1.558 -6.343 1.00 97.00 161 PHE A CA 1
ATOM 1233 C C . PHE A 1 161 ? 2.458 2.066 -5.029 1.00 97.00 161 PHE A C 1
ATOM 1235 O O . PHE A 1 161 ? 2.098 1.260 -4.168 1.00 97.00 161 PHE A O 1
ATOM 1242 N N . LEU A 1 162 ? 2.308 3.383 -4.873 1.00 97.94 162 LEU A N 1
ATOM 1243 C CA . LEU A 1 162 ? 1.702 3.975 -3.683 1.00 97.94 162 LEU A CA 1
ATOM 1244 C C . LEU A 1 162 ? 0.216 3.610 -3.558 1.00 97.94 162 LEU A C 1
ATOM 1246 O O . LEU A 1 162 ? -0.224 3.164 -2.496 1.00 97.94 162 LEU A O 1
ATOM 1250 N N . VAL A 1 163 ? -0.566 3.792 -4.621 1.00 98.31 163 VAL A N 1
ATOM 1251 C CA . VAL A 1 163 ? -2.019 3.563 -4.583 1.00 98.31 163 VAL A CA 1
ATOM 1252 C C . VAL A 1 163 ? -2.324 2.075 -4.393 1.00 98.31 163 VAL A C 1
ATOM 1254 O O . VAL A 1 163 ? -3.129 1.724 -3.527 1.00 98.31 163 VAL A O 1
ATOM 1257 N N . SER A 1 164 ? -1.612 1.192 -5.094 1.00 97.62 164 SER A N 1
ATOM 1258 C CA . SER A 1 164 ? -1.748 -0.259 -4.923 1.00 97.62 164 SER A CA 1
ATOM 1259 C C . SER A 1 164 ? -1.262 -0.747 -3.546 1.00 97.62 164 SER A C 1
ATOM 1261 O O . SER A 1 164 ? -1.845 -1.668 -2.962 1.00 97.62 164 SER A O 1
ATOM 1263 N N . ALA A 1 165 ? -0.250 -0.107 -2.942 1.00 97.56 165 ALA A N 1
ATOM 1264 C CA . ALA A 1 165 ? 0.139 -0.350 -1.548 1.00 97.56 165 ALA A CA 1
ATOM 1265 C C . ALA A 1 165 ? -0.992 0.003 -0.570 1.00 97.56 165 ALA A C 1
ATOM 1267 O O . ALA A 1 165 ? -1.307 -0.787 0.323 1.00 97.56 165 ALA A O 1
ATOM 1268 N N . ILE A 1 166 ? -1.660 1.142 -0.774 1.00 98.56 166 ILE A N 1
ATOM 1269 C CA . ILE A 1 166 ? -2.813 1.543 0.040 1.00 98.56 166 ILE A CA 1
ATOM 1270 C C . ILE A 1 166 ? -3.959 0.539 -0.142 1.00 98.56 166 ILE A C 1
ATOM 1272 O O . ILE A 1 166 ? -4.474 0.032 0.856 1.00 98.56 166 ILE A O 1
ATOM 1276 N N . ALA A 1 167 ? -4.313 0.187 -1.383 1.00 98.44 167 ALA A N 1
ATOM 1277 C CA . ALA A 1 167 ? -5.382 -0.770 -1.684 1.00 98.44 167 ALA A CA 1
ATOM 1278 C C . ALA A 1 167 ? -5.131 -2.141 -1.040 1.00 98.44 167 ALA A C 1
ATOM 1280 O O . ALA A 1 167 ? -6.002 -2.687 -0.359 1.00 98.44 167 ALA A O 1
ATOM 1281 N N . SER A 1 168 ? -3.922 -2.680 -1.204 1.00 98.25 168 SER A N 1
ATOM 1282 C CA . SER A 1 168 ? -3.550 -3.993 -0.674 1.00 98.25 168 SER A CA 1
ATOM 1283 C C . SER A 1 168 ? -3.495 -4.006 0.861 1.00 98.25 168 SER A C 1
ATOM 1285 O O . SER A 1 168 ? -4.006 -4.936 1.489 1.00 98.25 168 SER A O 1
ATOM 1287 N N . GLY A 1 169 ? -2.995 -2.946 1.503 1.00 98.12 169 GLY A N 1
ATOM 1288 C CA . GLY A 1 169 ? -3.055 -2.817 2.962 1.00 98.12 169 GLY A CA 1
ATOM 1289 C C . GLY A 1 169 ? -4.489 -2.691 3.495 1.00 98.12 169 GLY A C 1
ATOM 1290 O O . GLY A 1 169 ? -4.852 -3.354 4.470 1.00 98.12 169 GLY A O 1
ATOM 1291 N N . MET A 1 170 ? -5.346 -1.917 2.821 1.00 98.62 170 MET A N 1
ATOM 1292 C CA . MET A 1 170 ? -6.778 -1.824 3.141 1.00 98.62 170 MET A CA 1
ATOM 1293 C C . MET A 1 170 ? -7.494 -3.170 2.981 1.00 98.62 170 MET A C 1
ATOM 1295 O O . MET A 1 170 ? -8.346 -3.508 3.806 1.00 98.62 170 MET A O 1
ATOM 1299 N N . ALA A 1 171 ? -7.136 -3.962 1.966 1.00 98.38 171 ALA A N 1
ATOM 1300 C CA . ALA A 1 171 ? -7.664 -5.308 1.756 1.00 98.38 171 ALA A CA 1
ATOM 1301 C C . ALA A 1 171 ? -7.322 -6.247 2.926 1.00 98.38 171 ALA A C 1
ATOM 1303 O O . ALA A 1 171 ? -8.203 -6.952 3.425 1.00 98.38 171 ALA A O 1
ATOM 1304 N N . VAL A 1 172 ? -6.090 -6.203 3.448 1.00 98.38 172 VAL A N 1
ATOM 1305 C CA . VAL A 1 172 ? -5.734 -6.963 4.663 1.00 98.38 172 VAL A CA 1
ATOM 1306 C C . VAL A 1 172 ? -6.554 -6.495 5.861 1.00 98.38 172 VAL A C 1
ATOM 1308 O O . VAL A 1 172 ? -7.107 -7.313 6.597 1.00 98.38 172 VAL A O 1
ATOM 1311 N N . VAL A 1 173 ? -6.709 -5.184 6.051 1.00 98.12 173 VAL A N 1
ATOM 1312 C CA . VAL A 1 173 ? -7.532 -4.652 7.149 1.00 98.12 173 VAL A CA 1
ATOM 1313 C C . VAL A 1 173 ? -8.996 -5.085 7.016 1.00 98.12 173 VAL A C 1
ATOM 1315 O O . VAL A 1 173 ? -9.632 -5.399 8.026 1.00 98.12 173 VAL A O 1
ATOM 1318 N N . LEU A 1 174 ? -9.526 -5.177 5.794 1.00 97.31 174 LEU A N 1
ATOM 1319 C CA . LEU A 1 174 ? -10.871 -5.687 5.530 1.00 97.31 174 LEU A CA 1
ATOM 1320 C C . LEU A 1 174 ? -11.013 -7.152 5.971 1.00 97.31 174 LEU A C 1
ATOM 1322 O O . LEU A 1 174 ? -11.984 -7.472 6.661 1.00 97.31 174 LEU A O 1
ATOM 1326 N N . LEU A 1 175 ? -10.029 -8.015 5.688 1.00 96.81 175 LEU A N 1
ATOM 1327 C CA . LEU A 1 175 ? -9.999 -9.401 6.190 1.00 96.81 175 LEU A CA 1
ATOM 1328 C C . LEU A 1 175 ? -10.000 -9.456 7.721 1.00 96.81 175 LEU A C 1
ATOM 1330 O O . LEU A 1 175 ? -10.697 -10.271 8.333 1.00 96.81 175 LEU A O 1
ATOM 1334 N N . LEU A 1 176 ? -9.260 -8.544 8.347 1.00 96.12 176 LEU A N 1
ATOM 1335 C CA . LEU A 1 176 ? -9.154 -8.445 9.797 1.00 96.12 176 LEU A CA 1
ATOM 1336 C C . LEU A 1 176 ? -10.364 -7.759 10.442 1.00 96.12 176 LEU A C 1
ATOM 1338 O O . LEU A 1 176 ? -10.490 -7.792 11.660 1.00 96.12 176 LEU A O 1
ATOM 1342 N N . SER A 1 177 ? -11.294 -7.167 9.691 1.00 91.62 177 SER A N 1
ATOM 1343 C CA . SER A 1 177 ? -12.395 -6.345 10.227 1.00 91.62 177 SER A CA 1
ATOM 1344 C C . SER A 1 177 ? -13.566 -7.132 10.855 1.00 91.62 177 SER A C 1
ATOM 1346 O O . SER A 1 177 ? -14.588 -6.555 11.225 1.00 91.62 177 SER A O 1
ATOM 1348 N N . ARG A 1 178 ? -13.435 -8.450 11.071 1.00 87.88 178 ARG A N 1
ATOM 1349 C CA . ARG A 1 178 ? -14.500 -9.308 11.638 1.00 87.88 178 ARG A CA 1
ATOM 1350 C C . ARG A 1 178 ? -15.045 -8.794 12.983 1.00 87.88 178 ARG A C 1
ATOM 1352 O O . ARG A 1 178 ? -14.301 -8.696 13.958 1.00 87.88 178 ARG A O 1
ATOM 1359 N N . GLY A 1 179 ? -16.349 -8.536 13.081 1.00 86.12 179 GLY A N 1
ATOM 1360 C CA . GLY A 1 179 ? -16.975 -8.051 14.325 1.00 86.12 179 GLY A CA 1
ATOM 1361 C C . GLY A 1 179 ? -16.667 -6.583 14.658 1.00 86.12 179 GLY A C 1
ATOM 1362 O O . GLY A 1 179 ? -16.862 -6.148 15.802 1.00 86.12 179 GLY A O 1
ATOM 1363 N N . SER A 1 180 ? -16.145 -5.838 13.680 1.00 91.75 180 SER A N 1
ATOM 1364 C CA . SER A 1 180 ? -16.157 -4.376 13.676 1.00 91.75 180 SER A CA 1
ATOM 1365 C C . SER A 1 180 ? -17.553 -3.851 13.350 1.00 91.75 180 SER A C 1
ATOM 1367 O O . SER A 1 180 ? -18.411 -4.585 12.860 1.00 91.75 180 SER A O 1
ATOM 1369 N N . ASP A 1 181 ? -17.765 -2.573 13.638 1.00 93.38 181 ASP A N 1
ATOM 1370 C CA . ASP A 1 181 ? -19.034 -1.905 13.391 1.00 93.38 181 ASP A CA 1
ATOM 1371 C C . ASP A 1 181 ? -19.399 -1.891 11.884 1.00 93.38 181 ASP A C 1
ATOM 1373 O O . ASP A 1 181 ? -18.530 -1.595 11.052 1.00 93.38 181 ASP A O 1
ATOM 1377 N N . PRO A 1 182 ? -20.657 -2.190 11.497 1.00 92.12 182 PRO A N 1
ATOM 1378 C CA . PRO A 1 182 ? -21.075 -2.203 10.093 1.00 92.12 182 PRO A CA 1
ATOM 1379 C C . PRO A 1 182 ? -20.887 -0.869 9.359 1.00 92.12 182 PRO A C 1
ATOM 1381 O O . PRO A 1 182 ? -20.611 -0.870 8.156 1.00 92.12 182 PRO A O 1
ATOM 1384 N N . GLN A 1 183 ? -21.019 0.269 10.048 1.00 92.56 183 GLN A N 1
ATOM 1385 C CA . GLN A 1 183 ? -20.778 1.588 9.462 1.00 92.56 183 GLN A CA 1
ATOM 1386 C C . GLN A 1 183 ? -19.291 1.775 9.167 1.00 92.56 183 GLN A C 1
ATOM 1388 O O . GLN A 1 183 ? -18.937 2.233 8.083 1.00 92.56 183 GLN A O 1
ATOM 1393 N N . ALA A 1 184 ? -18.417 1.355 10.085 1.00 95.19 184 ALA A N 1
ATOM 1394 C CA . ALA A 1 184 ? -16.972 1.413 9.883 1.00 95.19 184 ALA A CA 1
ATOM 1395 C C . ALA A 1 184 ? -16.517 0.514 8.719 1.00 95.19 184 ALA A C 1
ATOM 1397 O O . ALA A 1 184 ? -15.711 0.945 7.894 1.00 95.19 184 ALA A O 1
ATOM 1398 N N . ILE A 1 185 ? -17.086 -0.692 8.593 1.00 94.56 185 ILE A N 1
ATOM 1399 C CA . ILE A 1 185 ? -16.839 -1.582 7.444 1.00 94.56 185 ILE A CA 1
ATOM 1400 C C . ILE A 1 185 ? -17.290 -0.911 6.144 1.00 94.56 185 ILE A C 1
ATOM 1402 O O . ILE A 1 185 ? -16.539 -0.907 5.175 1.00 94.56 185 ILE A O 1
ATOM 1406 N N . ARG A 1 186 ? -18.472 -0.282 6.124 1.00 92.94 186 ARG A N 1
ATOM 1407 C CA . ARG A 1 186 ? -18.975 0.428 4.937 1.00 92.94 186 ARG A CA 1
ATOM 1408 C C . ARG A 1 186 ? -18.074 1.594 4.527 1.00 92.94 186 ARG A C 1
ATOM 1410 O O . ARG A 1 186 ? -17.873 1.817 3.334 1.00 92.94 186 ARG A O 1
ATOM 1417 N N . THR A 1 187 ? -17.540 2.338 5.493 1.00 95.25 187 THR A N 1
ATOM 1418 C CA . THR A 1 187 ? -16.561 3.402 5.231 1.00 95.25 187 THR A CA 1
ATOM 1419 C C . THR A 1 187 ? -15.276 2.823 4.643 1.00 95.25 187 THR A C 1
ATOM 1421 O O . THR A 1 187 ? -14.804 3.330 3.628 1.00 95.25 187 THR A O 1
ATOM 1424 N N . LEU A 1 188 ? -14.758 1.727 5.211 1.00 96.44 188 LEU A N 1
ATOM 1425 C CA . LEU A 1 188 ? -13.563 1.043 4.707 1.00 96.44 188 LEU A CA 1
ATOM 1426 C C . LEU A 1 188 ? -13.757 0.554 3.267 1.00 96.44 188 LEU A C 1
ATOM 1428 O O . LEU A 1 188 ? -12.901 0.798 2.426 1.00 96.44 188 LEU A O 1
ATOM 1432 N N . THR A 1 189 ? -14.886 -0.089 2.958 1.00 95.88 189 THR A N 1
ATOM 1433 C CA . THR A 1 189 ? -15.163 -0.624 1.614 1.00 95.88 189 THR A CA 1
ATOM 1434 C C . THR A 1 189 ? -15.381 0.476 0.579 1.00 95.88 189 THR A C 1
ATOM 1436 O O . THR A 1 189 ? -14.959 0.324 -0.561 1.00 95.88 189 THR A O 1
ATOM 1439 N N . ARG A 1 190 ? -16.008 1.600 0.957 1.00 95.56 190 ARG A N 1
ATOM 1440 C CA . ARG A 1 190 ? -16.153 2.765 0.065 1.00 95.56 190 ARG A CA 1
ATOM 1441 C C . ARG A 1 190 ? -14.810 3.419 -0.223 1.00 95.56 190 ARG A C 1
ATOM 1443 O O . ARG A 1 190 ? -14.521 3.709 -1.375 1.00 95.56 190 ARG A O 1
ATOM 1450 N N . ALA A 1 191 ? -13.993 3.617 0.809 1.00 97.56 191 ALA A N 1
ATOM 1451 C CA . ALA A 1 191 ? -12.645 4.137 0.634 1.00 97.56 191 ALA A CA 1
ATOM 1452 C C . ALA A 1 191 ? -11.805 3.187 -0.238 1.00 97.56 191 ALA A C 1
ATOM 1454 O O . ALA A 1 191 ? -11.144 3.646 -1.161 1.00 97.56 191 ALA A O 1
ATOM 1455 N N . LEU A 1 192 ? -11.901 1.870 -0.018 1.00 98.06 192 LEU A N 1
ATOM 1456 C CA . LEU A 1 192 ? -11.212 0.868 -0.834 1.00 98.06 192 LEU A CA 1
ATOM 1457 C C . LEU A 1 192 ? -11.656 0.933 -2.301 1.00 98.06 192 LEU A C 1
ATOM 1459 O O . LEU A 1 192 ? -10.807 0.900 -3.181 1.00 98.06 192 LEU A O 1
ATOM 1463 N N . ALA A 1 193 ? -12.956 1.086 -2.573 1.00 98.00 193 ALA A N 1
ATOM 1464 C CA . ALA A 1 193 ? -13.468 1.245 -3.936 1.00 98.00 193 ALA A CA 1
ATOM 1465 C C . ALA A 1 193 ? -12.888 2.486 -4.632 1.00 98.00 193 ALA A C 1
ATOM 1467 O O . ALA A 1 193 ? -12.530 2.414 -5.803 1.00 98.00 193 ALA A O 1
ATOM 1468 N N . VAL A 1 194 ? -12.755 3.607 -3.913 1.00 98.31 194 VAL A N 1
ATOM 1469 C CA . VAL A 1 194 ? -12.123 4.823 -4.449 1.00 98.31 194 VAL A CA 1
ATOM 1470 C C . VAL A 1 194 ? -10.652 4.571 -4.767 1.00 98.31 194 VAL A C 1
ATOM 1472 O O . VAL A 1 194 ? -10.216 4.894 -5.865 1.00 98.31 194 VAL A O 1
ATOM 1475 N N . VAL A 1 195 ? -9.897 3.959 -3.850 1.00 98.56 195 VAL A N 1
ATOM 1476 C CA . VAL A 1 195 ? -8.468 3.670 -4.064 1.00 98.56 195 VAL A CA 1
ATOM 1477 C C . VAL A 1 195 ? -8.269 2.706 -5.238 1.00 98.56 195 VAL A C 1
ATOM 1479 O O . VAL A 1 195 ? -7.434 2.977 -6.090 1.00 98.56 195 VAL A O 1
ATOM 1482 N N . ILE A 1 196 ? -9.073 1.640 -5.340 1.00 98.50 196 ILE A N 1
ATOM 1483 C CA . ILE A 1 196 ? -9.053 0.715 -6.488 1.00 98.50 196 ILE A CA 1
ATOM 1484 C C . ILE A 1 196 ? -9.414 1.441 -7.788 1.00 98.50 196 ILE A C 1
ATOM 1486 O O . ILE A 1 196 ? -8.800 1.189 -8.816 1.00 98.50 196 ILE A O 1
ATOM 1490 N N . GLY A 1 197 ? -10.394 2.348 -7.760 1.00 98.38 197 GLY A N 1
ATOM 1491 C CA . GLY A 1 197 ? -10.757 3.151 -8.928 1.00 98.38 197 GLY A CA 1
ATOM 1492 C C . GLY A 1 197 ? -9.618 4.061 -9.390 1.00 98.38 197 GLY A C 1
ATOM 1493 O O . GLY A 1 197 ? -9.364 4.157 -10.586 1.00 98.38 197 GLY A O 1
ATOM 1494 N N . VAL A 1 198 ? -8.898 4.687 -8.454 1.00 98.50 198 VAL A N 1
ATOM 1495 C CA . VAL A 1 198 ? -7.700 5.485 -8.763 1.00 98.50 198 VAL A CA 1
ATOM 1496 C C . VAL A 1 198 ? -6.588 4.599 -9.330 1.00 98.50 198 VAL A C 1
ATOM 1498 O O . VAL A 1 198 ? -5.997 4.966 -10.340 1.00 98.50 198 VAL A O 1
ATOM 1501 N N . ASP A 1 199 ? -6.338 3.431 -8.733 1.00 98.06 199 ASP A N 1
ATOM 1502 C CA . ASP A 1 199 ? -5.352 2.455 -9.224 1.00 98.06 199 ASP A CA 1
ATOM 1503 C C . ASP A 1 199 ? -5.687 2.018 -10.658 1.00 98.06 199 ASP A C 1
ATOM 1505 O O . ASP A 1 199 ? -4.842 2.078 -11.542 1.00 98.06 199 ASP A O 1
ATOM 1509 N N . LEU A 1 200 ? -6.959 1.707 -10.930 1.00 98.06 200 LEU A N 1
ATOM 1510 C CA . LEU A 1 200 ? -7.439 1.356 -12.265 1.00 98.06 200 LEU A CA 1
ATOM 1511 C C . LEU A 1 200 ? -7.204 2.479 -13.281 1.00 98.06 200 LEU A C 1
ATOM 1513 O O . LEU A 1 200 ? -6.755 2.206 -14.390 1.00 98.06 200 LEU A O 1
ATOM 1517 N N . VAL A 1 201 ? -7.482 3.735 -12.925 1.00 98.19 201 VAL A N 1
ATOM 1518 C CA . VAL A 1 201 ? -7.228 4.876 -13.820 1.00 98.19 201 VAL A CA 1
ATOM 1519 C C . VAL A 1 201 ? -5.735 5.025 -14.104 1.00 98.19 201 VAL A C 1
ATOM 1521 O O . VAL A 1 201 ? -5.361 5.218 -15.260 1.00 98.19 201 VAL A O 1
ATOM 1524 N N . LEU A 1 202 ? -4.875 4.905 -13.090 1.00 97.00 202 LEU A N 1
ATOM 1525 C CA . LEU A 1 202 ? -3.425 4.975 -13.281 1.00 97.00 202 LEU A CA 1
ATOM 1526 C C . LEU A 1 202 ? -2.916 3.815 -14.147 1.00 97.00 202 LEU A C 1
ATOM 1528 O O . LEU A 1 202 ? -2.153 4.053 -15.079 1.00 97.00 202 LEU A O 1
ATOM 1532 N N . ALA A 1 203 ? -3.390 2.591 -13.902 1.00 94.75 203 ALA A N 1
ATOM 1533 C CA . ALA A 1 203 ? -3.037 1.402 -14.675 1.00 94.75 203 ALA A CA 1
ATOM 1534 C C . ALA A 1 203 ? -3.458 1.518 -16.144 1.00 94.75 203 ALA A C 1
ATOM 1536 O O . ALA A 1 203 ? -2.674 1.225 -17.043 1.00 94.75 203 ALA A O 1
ATOM 1537 N N . LEU A 1 204 ? -4.685 1.980 -16.403 1.00 94.81 204 LEU A N 1
ATOM 1538 C CA . LEU A 1 204 ? -5.164 2.222 -17.763 1.00 94.81 204 LEU A CA 1
ATOM 1539 C C . LEU A 1 204 ? -4.368 3.336 -18.441 1.00 94.81 204 LEU A C 1
ATOM 1541 O O . LEU A 1 204 ? -4.059 3.220 -19.621 1.00 94.81 204 LEU A O 1
ATOM 1545 N N . THR A 1 205 ? -4.003 4.386 -17.705 1.00 93.94 205 THR A N 1
ATOM 1546 C CA . THR A 1 205 ? -3.163 5.462 -18.246 1.00 93.94 205 THR A CA 1
ATOM 1547 C C . THR A 1 205 ? -1.790 4.922 -18.641 1.00 93.94 205 THR A C 1
ATOM 1549 O O . THR A 1 205 ? -1.344 5.203 -19.747 1.00 93.94 205 THR A O 1
ATOM 1552 N N . GLU A 1 206 ? -1.164 4.091 -17.803 1.00 90.50 206 GLU A N 1
ATOM 1553 C CA . GLU A 1 206 ? 0.115 3.445 -18.125 1.00 90.50 206 GLU A CA 1
ATOM 1554 C C . GLU A 1 206 ? -0.004 2.569 -19.381 1.00 90.50 206 GLU A C 1
ATOM 1556 O O . GLU A 1 206 ? 0.790 2.713 -20.308 1.00 90.50 206 GLU A O 1
ATOM 1561 N N . ILE A 1 207 ? -1.049 1.739 -19.481 1.00 89.31 207 ILE A N 1
ATOM 1562 C CA . ILE A 1 207 ? -1.313 0.922 -20.679 1.00 89.31 207 ILE A CA 1
ATOM 1563 C C . ILE A 1 207 ? -1.422 1.795 -21.928 1.00 89.31 207 ILE A C 1
ATOM 1565 O O . ILE A 1 207 ? -0.796 1.501 -22.942 1.00 89.31 207 ILE A O 1
ATOM 1569 N N . LEU A 1 208 ? -2.199 2.875 -21.862 1.00 88.62 208 LEU A N 1
ATOM 1570 C CA . LEU A 1 208 ? -2.369 3.790 -22.988 1.00 88.62 208 LEU A CA 1
ATOM 1571 C C . LEU A 1 208 ? -1.042 4.452 -23.376 1.00 88.62 208 LEU A C 1
ATOM 1573 O O . LEU A 1 208 ? -0.735 4.552 -24.562 1.00 88.62 208 LEU A O 1
ATOM 1577 N N . THR A 1 209 ? -0.228 4.860 -22.398 1.00 87.00 209 THR A N 1
ATOM 1578 C CA . THR A 1 209 ? 1.098 5.420 -22.682 1.00 87.00 209 THR A CA 1
ATOM 1579 C C . THR A 1 209 ? 2.039 4.400 -23.309 1.00 87.00 209 THR A C 1
ATOM 1581 O O . THR A 1 209 ? 2.782 4.762 -24.217 1.00 87.00 209 THR A O 1
ATOM 1584 N N . LEU A 1 210 ? 1.982 3.134 -22.891 1.00 83.62 210 LEU A N 1
ATOM 1585 C CA . LEU A 1 210 ? 2.788 2.055 -23.460 1.00 83.62 210 LEU A CA 1
ATOM 1586 C C . LEU A 1 210 ? 2.372 1.746 -24.903 1.00 83.62 210 LEU A C 1
ATOM 1588 O O . LEU A 1 210 ? 3.223 1.721 -25.784 1.00 83.62 210 LEU A O 1
ATOM 1592 N N . VAL A 1 211 ? 1.069 1.610 -25.169 1.00 84.00 211 VAL A N 1
ATOM 1593 C CA . VAL A 1 211 ? 0.531 1.303 -26.510 1.00 84.00 211 VAL A CA 1
ATOM 1594 C C . VAL A 1 211 ? 0.802 2.419 -27.524 1.00 84.00 211 VAL A C 1
ATOM 1596 O O . VAL A 1 211 ? 1.005 2.141 -28.702 1.00 84.00 211 VAL A O 1
ATOM 1599 N N . TRP A 1 212 ? 0.812 3.685 -27.095 1.00 83.69 212 TRP A N 1
ATOM 1600 C CA . TRP A 1 212 ? 1.126 4.817 -27.977 1.00 83.69 212 TRP A CA 1
ATOM 1601 C C . TRP A 1 212 ? 2.614 5.192 -28.023 1.00 83.69 212 TRP A C 1
ATOM 1603 O O . TRP A 1 212 ? 2.997 6.098 -28.772 1.00 83.69 212 TRP A O 1
ATOM 1613 N N . SER A 1 213 ? 3.467 4.501 -27.265 1.00 80.12 213 SER A N 1
ATOM 1614 C CA . SER A 1 213 ? 4.916 4.683 -27.339 1.00 80.12 213 SER A CA 1
ATOM 1615 C C . SER A 1 213 ? 5.505 3.893 -28.511 1.00 80.12 213 SER A C 1
ATOM 1617 O O . SER A 1 213 ? 5.084 2.781 -28.804 1.00 80.12 213 SER A O 1
ATOM 1619 N N . HIS A 1 214 ? 6.498 4.471 -29.189 1.00 74.44 214 HIS A N 1
ATOM 1620 C CA . HIS A 1 214 ? 7.218 3.830 -30.296 1.00 74.44 214 HIS A CA 1
ATOM 1621 C C . HIS A 1 214 ? 8.662 3.506 -29.870 1.00 74.44 214 HIS A C 1
ATOM 1623 O O . HIS A 1 214 ? 9.180 4.116 -28.933 1.00 74.44 214 HIS A O 1
ATOM 1629 N N . GLY A 1 215 ? 9.330 2.582 -30.568 1.00 74.38 215 GLY A N 1
ATOM 1630 C CA . GLY A 1 215 ? 10.703 2.161 -30.252 1.00 74.38 215 GLY A CA 1
ATOM 1631 C C . GLY A 1 215 ? 10.765 1.157 -29.095 1.00 74.38 215 GLY A C 1
ATOM 1632 O O . GLY A 1 215 ? 9.837 0.372 -28.920 1.00 74.38 215 GLY A O 1
ATOM 1633 N N . ALA A 1 216 ? 11.831 1.202 -28.288 1.00 68.31 216 ALA A N 1
ATOM 1634 C CA . ALA A 1 216 ? 12.071 0.253 -27.190 1.00 68.31 216 ALA A CA 1
ATOM 1635 C C . ALA A 1 216 ? 10.909 0.177 -26.174 1.00 68.31 216 ALA A C 1
ATOM 1637 O O . ALA A 1 216 ? 10.556 -0.903 -25.703 1.00 68.31 216 ALA A O 1
ATOM 1638 N N . LYS A 1 217 ? 10.231 1.303 -25.907 1.00 69.25 217 LYS A N 1
ATOM 1639 C CA . LYS A 1 217 ? 9.005 1.345 -25.086 1.00 69.25 217 LYS A CA 1
ATOM 1640 C C . LYS A 1 217 ? 7.824 0.573 -25.684 1.00 69.25 217 LYS A C 1
ATOM 1642 O O . LYS A 1 217 ? 7.022 0.030 -24.930 1.00 69.25 217 LYS A O 1
ATOM 1647 N N . GLY A 1 218 ? 7.706 0.531 -27.012 1.00 71.88 218 GLY A N 1
ATOM 1648 C CA . GLY A 1 218 ? 6.657 -0.219 -27.710 1.00 71.88 218 GLY A CA 1
ATOM 1649 C C . GLY A 1 218 ? 6.904 -1.729 -27.663 1.00 71.88 218 GLY A C 1
ATOM 1650 O O . GLY A 1 218 ? 5.994 -2.492 -27.356 1.00 71.88 218 GLY A O 1
ATOM 1651 N N . GLU A 1 219 ? 8.154 -2.163 -27.844 1.00 72.31 219 GLU A N 1
ATOM 1652 C CA . GLU A 1 219 ? 8.534 -3.578 -27.684 1.00 72.31 219 GLU A CA 1
ATOM 1653 C C . GLU A 1 219 ? 8.313 -4.061 -26.241 1.00 72.31 219 GLU A C 1
ATOM 1655 O O . GLU A 1 219 ? 7.819 -5.166 -26.006 1.00 72.31 219 GLU A O 1
ATOM 1660 N N . ALA A 1 220 ? 8.594 -3.198 -25.260 1.00 71.25 220 ALA A N 1
ATOM 1661 C CA . ALA A 1 220 ? 8.289 -3.455 -23.857 1.00 71.25 220 ALA A CA 1
ATOM 1662 C C . ALA A 1 220 ? 6.783 -3.650 -23.600 1.00 71.25 220 ALA A C 1
ATOM 1664 O O . ALA A 1 220 ? 6.384 -4.492 -22.786 1.00 71.25 220 ALA A O 1
ATOM 1665 N N . ALA A 1 221 ? 5.943 -2.882 -24.302 1.00 74.50 221 ALA A N 1
ATOM 1666 C CA . ALA A 1 221 ? 4.492 -2.990 -24.227 1.00 74.50 221 ALA A CA 1
ATOM 1667 C C . ALA A 1 221 ? 4.009 -4.351 -24.746 1.00 74.50 221 ALA A C 1
ATOM 1669 O O . ALA A 1 221 ? 3.180 -4.987 -24.096 1.00 74.50 221 ALA A O 1
ATOM 1670 N N . ASP A 1 222 ? 4.567 -4.843 -25.854 1.00 75.06 222 ASP A N 1
ATOM 1671 C CA . ASP A 1 222 ? 4.189 -6.139 -26.427 1.00 75.06 222 ASP A CA 1
ATOM 1672 C C . ASP A 1 222 ? 4.502 -7.306 -25.480 1.00 75.06 222 ASP A C 1
ATOM 1674 O O . ASP A 1 222 ? 3.674 -8.207 -25.308 1.00 75.06 222 ASP A O 1
ATOM 1678 N N . VAL A 1 223 ? 5.643 -7.266 -24.786 1.00 74.50 223 VAL A N 1
ATOM 1679 C CA . VAL A 1 223 ? 6.032 -8.295 -23.804 1.00 74.50 223 VAL A CA 1
ATOM 1680 C C . VAL A 1 223 ? 5.073 -8.342 -22.607 1.00 74.50 223 VAL A C 1
ATOM 1682 O O . VAL A 1 223 ? 4.717 -9.433 -22.144 1.00 74.50 223 VAL A O 1
ATOM 1685 N N . ILE A 1 224 ? 4.629 -7.182 -22.113 1.00 76.06 224 ILE A N 1
ATOM 1686 C CA . ILE A 1 224 ? 3.756 -7.084 -20.932 1.00 76.06 224 ILE A CA 1
ATOM 1687 C C . ILE A 1 224 ? 2.273 -7.248 -21.254 1.00 76.06 224 ILE A C 1
ATOM 1689 O O . ILE A 1 224 ? 1.540 -7.752 -20.406 1.00 76.06 224 ILE A O 1
ATOM 1693 N N . LEU A 1 225 ? 1.813 -6.830 -22.433 1.00 78.69 225 LEU A N 1
ATOM 1694 C CA . LEU A 1 225 ? 0.396 -6.880 -22.804 1.00 78.69 225 LEU A CA 1
ATOM 1695 C C . LEU A 1 225 ? 0.031 -8.192 -23.505 1.00 78.69 225 LEU A C 1
ATOM 1697 O O . LEU A 1 225 ? -1.025 -8.760 -23.225 1.00 78.69 225 LEU A O 1
ATOM 1701 N N 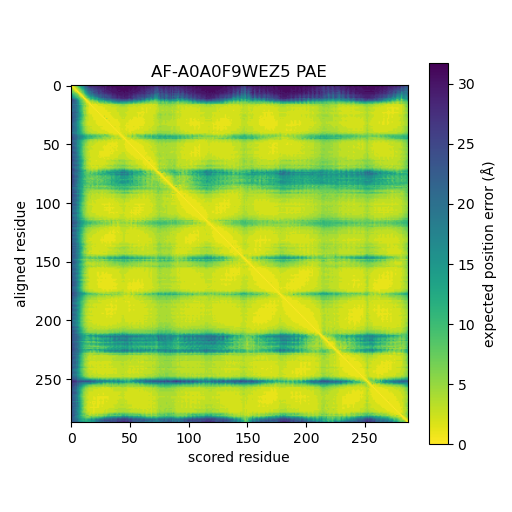. SER A 1 226 ? 0.917 -8.692 -24.367 1.00 73.69 226 SER A N 1
ATOM 1702 C CA . SER A 1 226 ? 0.642 -9.815 -25.276 1.00 73.69 226 SER A CA 1
ATOM 1703 C C . SER A 1 226 ? 1.576 -11.012 -25.056 1.00 73.69 226 SER A C 1
ATOM 1705 O O . SER A 1 226 ? 1.254 -12.127 -25.465 1.00 73.69 226 SER A O 1
ATOM 1707 N N . GLY A 1 227 ? 2.728 -10.794 -24.417 1.00 76.94 227 GLY A N 1
ATOM 1708 C CA . GLY A 1 227 ? 3.740 -11.812 -24.139 1.00 76.94 227 GLY A CA 1
ATOM 1709 C C . GLY A 1 227 ? 3.478 -12.639 -22.875 1.00 76.94 227 GLY A C 1
ATOM 1710 O O . GLY A 1 227 ? 2.371 -12.689 -22.336 1.00 76.94 227 GLY A O 1
ATOM 1711 N N . GLY A 1 228 ? 4.529 -13.294 -22.365 1.00 81.25 228 GLY A N 1
ATOM 1712 C CA . GLY A 1 228 ? 4.447 -14.225 -21.226 1.00 81.25 228 GLY A CA 1
ATOM 1713 C C . GLY A 1 228 ? 3.901 -13.621 -19.923 1.00 81.25 228 GLY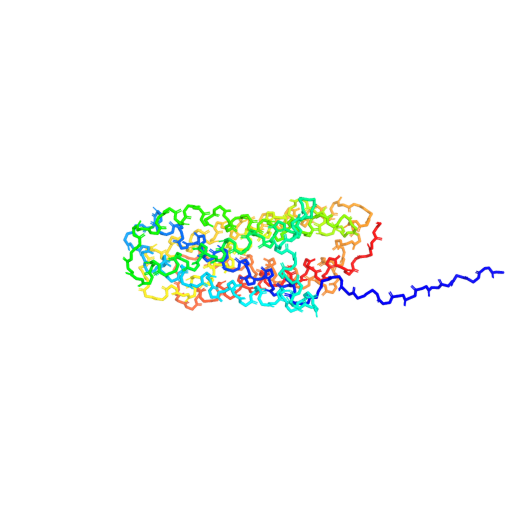 A C 1
ATOM 1714 O O . GLY A 1 228 ? 3.388 -14.353 -19.077 1.00 81.25 228 GLY A O 1
ATOM 1715 N N . PHE A 1 229 ? 3.944 -12.292 -19.778 1.00 86.19 229 PHE A N 1
ATOM 1716 C CA . PHE A 1 229 ? 3.410 -11.570 -18.619 1.00 86.19 229 PHE A CA 1
ATOM 1717 C C . PHE A 1 229 ? 1.980 -11.033 -18.823 1.00 86.19 229 PHE A C 1
ATOM 1719 O O . PHE A 1 229 ? 1.344 -10.634 -17.843 1.00 86.19 229 PHE A O 1
ATOM 1726 N N . GLY A 1 230 ? 1.428 -11.101 -20.043 1.00 87.25 230 GLY A N 1
ATOM 1727 C CA . GLY A 1 230 ? 0.105 -10.571 -20.407 1.00 87.25 230 GLY A CA 1
ATOM 1728 C C . GLY A 1 230 ? -1.029 -11.076 -19.526 1.00 87.25 230 GLY A C 1
ATOM 1729 O O . GLY A 1 230 ? -1.828 -10.294 -19.006 1.00 87.25 230 GLY A O 1
ATOM 1730 N N . PHE A 1 231 ? -1.065 -12.385 -19.260 1.00 91.12 231 PHE A N 1
ATOM 1731 C CA . PHE A 1 231 ? -2.075 -12.967 -18.373 1.00 91.12 231 PHE A CA 1
ATOM 1732 C C . PHE A 1 231 ? -1.965 -12.447 -16.930 1.00 91.12 231 PHE A C 1
ATOM 1734 O O . PHE A 1 231 ? -2.982 -12.200 -16.281 1.00 91.12 231 PHE A O 1
ATOM 1741 N N . MET A 1 232 ? -0.749 -12.250 -16.414 1.00 92.50 232 MET A N 1
ATOM 1742 C CA . MET A 1 232 ? -0.553 -11.729 -15.058 1.00 92.50 232 MET A CA 1
ATOM 1743 C C . MET A 1 232 ? -0.937 -10.250 -14.969 1.00 92.50 232 MET A C 1
ATOM 1745 O O . MET A 1 232 ? -1.567 -9.834 -13.997 1.00 92.50 232 MET A O 1
ATOM 1749 N N . PHE A 1 233 ? -0.612 -9.461 -15.989 1.00 91.44 233 PHE A N 1
ATOM 1750 C CA . PHE A 1 233 ? -0.894 -8.032 -15.988 1.00 91.44 233 PHE A CA 1
ATOM 1751 C C . PHE A 1 233 ? -2.370 -7.721 -16.271 1.00 91.44 233 PHE A C 1
ATOM 1753 O O . PHE A 1 233 ? -3.042 -7.068 -15.474 1.00 91.44 233 PHE A O 1
ATOM 1760 N N . ILE A 1 234 ? -2.923 -8.237 -17.369 1.00 93.00 234 ILE A N 1
ATOM 1761 C CA . ILE A 1 234 ? -4.314 -7.973 -17.758 1.00 93.00 234 ILE A CA 1
ATOM 1762 C C . ILE A 1 234 ? -5.270 -8.851 -16.947 1.00 93.00 234 ILE A C 1
ATOM 1764 O O . ILE A 1 234 ? -6.246 -8.364 -16.379 1.00 93.00 234 ILE A O 1
ATOM 1768 N N . GLY A 1 235 ? -4.999 -10.153 -16.862 1.00 94.81 235 GLY A N 1
ATOM 1769 C CA . GLY A 1 235 ? -5.875 -11.103 -16.178 1.00 94.81 235 GLY A CA 1
ATOM 1770 C C . GLY A 1 235 ? -5.859 -10.931 -14.661 1.00 94.81 235 GLY A C 1
ATOM 1771 O O . GLY A 1 235 ? -6.901 -10.670 -14.057 1.00 94.81 235 GLY A O 1
ATOM 1772 N N . LEU A 1 236 ? -4.688 -11.074 -14.031 1.00 96.44 236 LEU A N 1
ATOM 1773 C CA . LEU A 1 236 ? -4.590 -11.066 -12.566 1.00 96.44 236 LEU A CA 1
ATOM 1774 C C . LEU A 1 236 ? -4.613 -9.658 -11.965 1.00 96.44 236 LEU A C 1
ATOM 1776 O O . LEU A 1 236 ? -5.331 -9.435 -10.994 1.00 96.44 236 LEU A O 1
ATOM 1780 N N . TYR A 1 237 ? -3.862 -8.701 -12.506 1.00 96.25 237 TYR A N 1
ATOM 1781 C CA . TYR A 1 237 ? -3.859 -7.344 -11.959 1.00 96.25 237 TYR A CA 1
ATOM 1782 C C . TYR A 1 237 ? -5.082 -6.535 -12.403 1.00 96.25 237 TYR A C 1
ATOM 1784 O O . TYR A 1 237 ? -5.893 -6.162 -11.555 1.00 96.25 237 TYR A O 1
ATOM 1792 N N . LEU A 1 238 ? -5.264 -6.300 -13.703 1.00 96.31 238 LEU A N 1
ATOM 1793 C CA . LEU A 1 238 ? -6.305 -5.388 -14.185 1.00 96.31 238 LEU A CA 1
ATOM 1794 C C . LEU A 1 238 ? -7.719 -5.949 -13.963 1.00 96.31 238 LEU A C 1
ATOM 1796 O O . LEU A 1 238 ? -8.561 -5.305 -13.337 1.00 96.31 238 LEU A O 1
ATOM 1800 N N . ILE A 1 239 ? -7.999 -7.164 -14.438 1.00 97.06 239 ILE A N 1
ATOM 1801 C CA . ILE A 1 239 ? -9.344 -7.748 -14.357 1.00 97.06 239 ILE A CA 1
ATOM 1802 C C . ILE A 1 239 ? -9.630 -8.251 -12.940 1.00 97.06 239 ILE A C 1
ATOM 1804 O O . ILE A 1 239 ? -10.584 -7.795 -12.304 1.00 97.06 239 ILE A O 1
ATOM 1808 N N . LEU A 1 240 ? -8.825 -9.191 -12.437 1.00 97.81 240 LEU A N 1
ATOM 1809 C CA . LEU A 1 240 ? -9.059 -9.821 -11.137 1.00 97.81 240 LEU A CA 1
ATOM 1810 C C . LEU A 1 240 ? -8.756 -8.871 -9.973 1.00 97.81 240 LEU A C 1
ATOM 1812 O O . LEU A 1 240 ? -9.515 -8.866 -9.013 1.00 97.81 240 LEU A O 1
ATOM 1816 N N . GLY A 1 241 ? -7.692 -8.074 -10.044 1.00 96.75 241 GLY A N 1
ATOM 1817 C CA . GLY A 1 241 ? -7.245 -7.198 -8.959 1.00 96.75 241 GLY A CA 1
ATOM 1818 C C . GLY A 1 241 ? -7.969 -5.863 -8.850 1.00 96.75 241 GLY A C 1
ATOM 1819 O O . GLY A 1 241 ? -8.078 -5.336 -7.741 1.00 96.75 241 GLY A O 1
ATOM 1820 N N . LEU A 1 242 ? -8.483 -5.328 -9.964 1.00 97.81 242 LEU A N 1
ATOM 1821 C CA . LEU A 1 242 ? -9.099 -3.998 -10.004 1.00 97.81 242 LEU A CA 1
ATOM 1822 C C . LEU A 1 242 ? -10.568 -4.043 -10.442 1.00 97.81 242 LEU A C 1
ATOM 1824 O O . LEU A 1 242 ? -11.448 -3.670 -9.664 1.00 97.81 242 LEU A O 1
ATOM 1828 N N . VAL A 1 243 ? -10.868 -4.530 -11.650 1.00 98.06 243 VAL A N 1
ATOM 1829 C CA . VAL A 1 243 ? -12.226 -4.460 -12.226 1.00 98.06 243 VAL A CA 1
ATOM 1830 C C . VAL A 1 243 ? -13.233 -5.293 -11.429 1.00 98.06 243 VAL A C 1
ATOM 1832 O O . VAL A 1 243 ? -14.256 -4.770 -10.985 1.00 98.06 243 VAL A O 1
ATOM 1835 N N . LEU A 1 244 ? -12.964 -6.582 -11.206 1.00 97.38 244 LEU A N 1
ATOM 1836 C CA . LEU A 1 244 ? -13.874 -7.472 -10.478 1.00 97.38 244 LEU A CA 1
ATOM 1837 C C . LEU A 1 244 ? -14.163 -7.011 -9.037 1.00 97.38 244 LEU A C 1
ATOM 1839 O O . LEU A 1 244 ? -15.344 -6.918 -8.687 1.00 97.38 244 LEU A O 1
ATOM 1843 N N . PRO A 1 245 ? -13.168 -6.689 -8.186 1.00 97.00 245 PRO A N 1
ATOM 1844 C CA . PRO A 1 245 ? -13.444 -6.219 -6.834 1.00 97.00 245 PRO A CA 1
ATOM 1845 C C . PRO A 1 245 ? -14.200 -4.890 -6.834 1.00 97.00 245 PRO A C 1
ATOM 1847 O O . PRO A 1 245 ? -15.088 -4.718 -5.997 1.00 97.00 245 PRO A O 1
ATOM 1850 N N . LEU A 1 246 ? -13.940 -3.989 -7.788 1.00 96.50 246 LEU A N 1
ATOM 1851 C CA . LEU A 1 246 ? -14.698 -2.744 -7.925 1.00 96.50 246 LEU A CA 1
ATOM 1852 C C . LEU A 1 246 ? -16.180 -3.016 -8.232 1.00 96.50 246 LEU A C 1
ATOM 1854 O O . LEU A 1 246 ? -17.054 -2.488 -7.544 1.00 96.50 246 LEU A O 1
ATOM 1858 N N . LEU A 1 247 ? -16.476 -3.912 -9.180 1.00 95.69 247 LEU A N 1
ATOM 1859 C CA . LEU A 1 247 ? -17.850 -4.330 -9.502 1.00 95.69 247 LEU A CA 1
ATOM 1860 C C . LEU A 1 247 ? -18.552 -4.995 -8.308 1.00 95.69 247 LEU A C 1
ATOM 1862 O O . LEU A 1 247 ? -19.743 -4.775 -8.071 1.00 95.69 247 LEU A O 1
ATOM 1866 N N . LEU A 1 248 ? -17.829 -5.801 -7.526 1.00 95.06 248 LEU A N 1
ATOM 1867 C CA . LEU A 1 248 ? -18.368 -6.423 -6.314 1.00 95.06 248 LEU A CA 1
ATOM 1868 C C . LEU A 1 248 ? -18.643 -5.393 -5.209 1.00 95.06 248 LEU A C 1
ATOM 1870 O O . LEU A 1 248 ? -19.650 -5.516 -4.510 1.00 95.06 248 LEU A O 1
ATOM 1874 N N . LEU A 1 249 ? -17.803 -4.362 -5.075 1.00 93.31 249 LEU A N 1
ATOM 1875 C CA . LEU A 1 249 ? -17.976 -3.265 -4.114 1.00 93.31 249 LEU A CA 1
ATOM 1876 C C . LEU A 1 249 ? -19.158 -2.342 -4.455 1.00 93.31 249 LEU A C 1
ATOM 1878 O O . LEU A 1 249 ? -19.709 -1.706 -3.556 1.00 93.31 249 LEU A O 1
ATOM 1882 N N . MET A 1 250 ? -19.595 -2.301 -5.718 1.00 88.88 250 MET A N 1
ATOM 1883 C CA . MET A 1 250 ? -20.802 -1.572 -6.139 1.00 88.88 250 MET A CA 1
ATOM 1884 C C . MET A 1 250 ? -22.107 -2.255 -5.697 1.00 88.88 250 MET A C 1
ATOM 1886 O O . MET A 1 250 ? -23.172 -1.631 -5.711 1.00 88.88 250 MET A O 1
ATOM 1890 N N . ARG A 1 251 ? -22.065 -3.526 -5.274 1.00 86.88 251 ARG A N 1
ATOM 1891 C CA . ARG A 1 251 ? -23.261 -4.240 -4.807 1.00 86.88 251 ARG A CA 1
ATOM 1892 C C . ARG A 1 251 ? -23.729 -3.684 -3.459 1.00 86.88 251 ARG A C 1
ATOM 1894 O O . ARG A 1 251 ? -22.985 -3.633 -2.485 1.00 86.88 251 ARG A O 1
ATOM 1901 N N . ARG A 1 252 ? -25.015 -3.320 -3.378 1.00 68.06 252 ARG A N 1
ATOM 1902 C CA . ARG A 1 252 ? -25.630 -2.662 -2.205 1.00 68.06 252 ARG A CA 1
ATOM 1903 C C . ARG A 1 252 ? -25.639 -3.524 -0.932 1.00 68.06 252 ARG A C 1
ATOM 1905 O O . ARG A 1 252 ? -25.706 -2.977 0.168 1.00 68.06 252 ARG A O 1
ATOM 1912 N N . GLN A 1 253 ? -25.581 -4.848 -1.072 1.00 68.31 253 GLN A N 1
ATOM 1913 C CA . GLN A 1 253 ? -25.512 -5.798 0.037 1.00 68.31 253 GLN A CA 1
ATOM 1914 C C . GLN A 1 253 ? -24.437 -6.848 -0.254 1.00 68.31 253 GLN A C 1
ATOM 1916 O O . GLN A 1 253 ? -24.587 -7.671 -1.154 1.00 68.31 253 GLN A O 1
ATOM 1921 N N . ALA A 1 254 ? -23.352 -6.811 0.516 1.00 77.12 254 ALA A N 1
ATOM 1922 C CA . ALA A 1 254 ? -22.269 -7.779 0.437 1.00 77.12 254 ALA A CA 1
ATOM 1923 C C . ALA A 1 254 ? -22.154 -8.516 1.775 1.00 77.12 254 ALA A C 1
ATOM 1925 O O . ALA A 1 254 ? -21.978 -7.911 2.836 1.00 77.12 254 ALA A O 1
ATOM 1926 N N . GLY A 1 255 ? -22.296 -9.840 1.718 1.00 83.19 255 GLY A N 1
ATOM 1927 C CA . GLY A 1 255 ? -22.031 -10.714 2.853 1.00 83.19 255 GLY A CA 1
ATOM 1928 C C . GLY 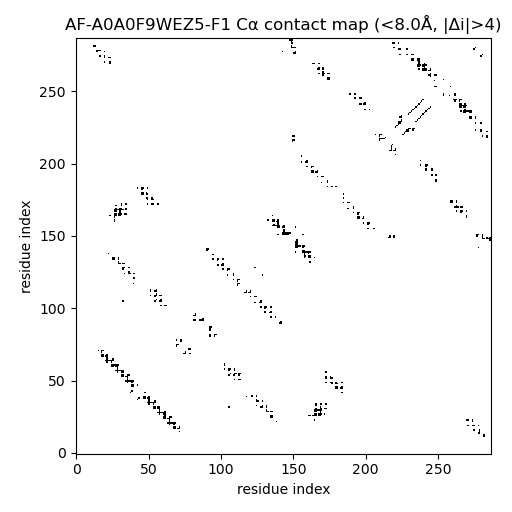A 1 255 ? -20.530 -10.841 3.120 1.00 83.19 255 GLY A C 1
ATOM 1929 O O . GLY A 1 255 ? -19.692 -10.478 2.297 1.00 83.19 255 GLY A O 1
ATOM 1930 N N . ARG A 1 256 ? -20.174 -11.432 4.262 1.00 85.50 256 ARG A N 1
ATOM 1931 C CA . ARG A 1 256 ? -18.772 -11.616 4.671 1.00 85.50 256 ARG A CA 1
ATOM 1932 C C . ARG A 1 256 ? -17.922 -12.350 3.628 1.00 85.50 256 ARG A C 1
ATOM 1934 O O . ARG A 1 256 ? -16.773 -11.971 3.433 1.00 85.50 256 ARG A O 1
ATOM 1941 N N . GLY A 1 257 ? -18.480 -13.373 2.976 1.00 89.62 257 GLY A N 1
ATOM 1942 C CA . GLY A 1 257 ? -17.782 -14.118 1.924 1.00 89.62 257 GLY A CA 1
ATOM 1943 C C . GLY A 1 257 ? -17.319 -13.208 0.786 1.00 89.62 257 GLY A C 1
ATOM 1944 O O . GLY A 1 257 ? -16.175 -13.298 0.366 1.00 89.62 257 GLY A O 1
ATOM 1945 N N . VAL A 1 258 ? -18.155 -12.243 0.390 1.00 92.88 258 VAL A N 1
ATOM 1946 C CA . VAL A 1 258 ? -17.843 -11.291 -0.684 1.00 92.88 258 VAL A CA 1
ATOM 1947 C C . VAL A 1 258 ? -16.679 -10.375 -0.300 1.00 92.88 258 VAL A C 1
ATOM 1949 O O . VAL A 1 258 ? -15.790 -10.166 -1.116 1.00 92.88 258 VAL A O 1
ATOM 1952 N N . TYR A 1 259 ? -16.621 -9.874 0.940 1.00 93.94 259 TYR A N 1
ATOM 1953 C CA . TYR A 1 259 ? -15.486 -9.054 1.394 1.00 93.94 259 TYR A CA 1
ATOM 1954 C C . TYR A 1 259 ? -14.167 -9.826 1.426 1.00 93.94 259 TYR A C 1
ATOM 1956 O O . TYR A 1 259 ? -13.126 -9.262 1.097 1.00 93.94 259 TYR A O 1
ATOM 1964 N N . VAL A 1 260 ? -14.209 -11.111 1.794 1.00 95.62 260 VAL A N 1
ATOM 1965 C CA . VAL A 1 260 ? -13.028 -11.982 1.732 1.00 95.62 260 VAL A CA 1
ATOM 1966 C C . VAL A 1 260 ? -12.587 -12.166 0.284 1.00 95.62 260 VAL A C 1
ATOM 1968 O O . VAL A 1 260 ? -11.411 -11.982 -0.011 1.00 95.62 260 VAL A O 1
ATOM 1971 N N . THR A 1 261 ? -13.522 -12.446 -0.626 1.00 96.44 261 THR A N 1
ATOM 1972 C CA . THR A 1 261 ? -13.233 -12.571 -2.060 1.00 96.44 261 THR A CA 1
ATOM 1973 C C . THR A 1 261 ? -12.622 -11.292 -2.632 1.00 96.44 261 THR A C 1
ATOM 1975 O O . THR A 1 261 ? -11.580 -11.372 -3.272 1.00 96.44 261 THR A O 1
ATOM 1978 N N . ILE A 1 262 ? -13.203 -10.119 -2.347 1.00 96.88 262 ILE A N 1
ATOM 1979 C CA . ILE A 1 262 ? -12.670 -8.812 -2.771 1.00 96.88 262 ILE A CA 1
ATOM 1980 C C . ILE A 1 262 ? -11.236 -8.626 -2.275 1.00 96.88 262 ILE A C 1
ATOM 1982 O O . ILE A 1 262 ? -10.358 -8.262 -3.050 1.00 96.88 262 ILE A O 1
ATOM 1986 N N . ALA A 1 263 ? -10.983 -8.880 -0.990 1.00 97.69 263 ALA A N 1
ATOM 1987 C CA . ALA A 1 263 ? -9.655 -8.682 -0.432 1.00 97.69 263 ALA A CA 1
ATOM 1988 C C . ALA A 1 263 ? -8.618 -9.625 -1.059 1.00 97.69 263 ALA A C 1
ATOM 1990 O O . ALA A 1 263 ? -7.528 -9.181 -1.398 1.00 97.69 263 ALA A O 1
ATOM 1991 N N . VAL A 1 264 ? -8.958 -10.901 -1.262 1.00 98.06 264 VAL A N 1
ATOM 1992 C CA . VAL A 1 264 ? -8.064 -11.868 -1.922 1.00 98.06 264 VAL A CA 1
ATOM 1993 C C . VAL A 1 264 ? -7.786 -11.461 -3.369 1.00 98.06 264 VAL A C 1
ATOM 1995 O O . VAL A 1 264 ? -6.633 -11.481 -3.783 1.00 98.06 264 VAL A O 1
ATOM 1998 N N . MET A 1 265 ? -8.812 -11.039 -4.110 1.00 98.38 265 MET A N 1
ATOM 1999 C CA . MET A 1 265 ? -8.689 -10.528 -5.479 1.00 98.38 265 MET A CA 1
ATOM 2000 C C . MET A 1 265 ? -7.692 -9.368 -5.570 1.00 98.38 265 MET A C 1
ATOM 2002 O O . MET A 1 265 ? -6.741 -9.442 -6.345 1.00 98.38 265 MET A O 1
ATOM 2006 N N . VAL A 1 266 ? -7.853 -8.348 -4.718 1.00 98.44 266 VAL A N 1
ATOM 2007 C CA . VAL A 1 266 ? -6.941 -7.192 -4.658 1.00 98.44 266 VAL A CA 1
ATOM 2008 C C . VAL A 1 266 ? -5.519 -7.636 -4.316 1.00 98.44 266 VAL A C 1
ATOM 2010 O O . VAL A 1 266 ? -4.576 -7.224 -4.979 1.00 98.44 266 VAL A O 1
ATOM 2013 N N . LEU A 1 267 ? -5.341 -8.512 -3.322 1.00 98.44 267 LEU A N 1
ATOM 2014 C CA . LEU A 1 267 ? -4.013 -8.981 -2.908 1.00 98.44 267 LEU A CA 1
ATOM 2015 C C . LEU A 1 267 ? -3.291 -9.764 -4.009 1.00 98.44 267 LEU A C 1
ATOM 2017 O O . LEU A 1 267 ? -2.109 -9.520 -4.246 1.00 98.44 267 LEU A O 1
ATOM 2021 N N . VAL A 1 268 ? -3.995 -10.675 -4.685 1.00 98.25 268 VAL A N 1
ATOM 2022 C CA . VAL A 1 268 ? -3.447 -11.446 -5.811 1.00 98.25 268 VAL A CA 1
ATOM 2023 C C . VAL A 1 268 ? -3.089 -10.513 -6.962 1.00 98.25 268 VAL A C 1
ATOM 2025 O O . VAL A 1 268 ? -1.987 -10.612 -7.497 1.00 98.25 268 VAL A O 1
ATOM 2028 N N . GLY A 1 269 ? -3.971 -9.574 -7.303 1.00 97.88 269 GLY A N 1
ATOM 2029 C CA . GLY A 1 269 ? -3.717 -8.616 -8.371 1.00 97.88 269 GLY A CA 1
ATOM 2030 C C . GLY A 1 269 ? -2.538 -7.693 -8.083 1.00 97.88 269 GLY A C 1
ATOM 2031 O O . GLY A 1 269 ? -1.682 -7.515 -8.943 1.00 97.88 269 GLY A O 1
ATOM 2032 N N . THR A 1 270 ? -2.421 -7.161 -6.864 1.00 97.38 270 THR A N 1
ATOM 2033 C CA . THR A 1 270 ? -1.267 -6.332 -6.485 1.00 97.38 270 THR A CA 1
ATOM 2034 C C . THR A 1 270 ? 0.037 -7.136 -6.455 1.00 97.38 270 THR A C 1
ATOM 2036 O O . THR A 1 270 ? 1.088 -6.606 -6.811 1.00 97.38 270 THR A O 1
ATOM 2039 N N . LEU A 1 271 ? 0.011 -8.409 -6.043 1.00 97.38 271 LEU A N 1
ATOM 2040 C CA . LEU A 1 271 ? 1.202 -9.263 -6.097 1.00 97.38 271 LEU A CA 1
ATOM 2041 C C . LEU A 1 271 ? 1.623 -9.542 -7.545 1.00 97.38 271 LEU A C 1
ATOM 2043 O O . LEU A 1 271 ? 2.804 -9.418 -7.862 1.00 97.38 271 LEU A O 1
ATOM 2047 N N . ALA A 1 272 ? 0.662 -9.860 -8.417 1.00 96.38 272 ALA A N 1
ATOM 2048 C CA . ALA A 1 272 ? 0.905 -10.055 -9.843 1.00 96.38 272 ALA A CA 1
ATOM 2049 C C . ALA A 1 272 ? 1.476 -8.787 -10.489 1.00 96.38 272 ALA A C 1
ATOM 2051 O O . ALA A 1 272 ? 2.472 -8.864 -11.195 1.00 96.38 272 ALA A O 1
ATOM 2052 N N . MET A 1 273 ? 0.917 -7.615 -10.176 1.00 94.94 273 MET A N 1
ATOM 2053 C CA . MET A 1 273 ? 1.443 -6.324 -10.623 1.00 94.94 273 MET A CA 1
ATOM 2054 C C . MET A 1 273 ? 2.899 -6.119 -10.201 1.00 94.94 273 MET A C 1
ATOM 2056 O O . MET A 1 273 ? 3.735 -5.799 -11.043 1.00 94.94 273 MET A O 1
ATOM 2060 N N . ARG A 1 274 ? 3.237 -6.356 -8.925 1.00 95.25 274 ARG A N 1
ATOM 2061 C CA . ARG A 1 274 ? 4.619 -6.200 -8.440 1.00 95.25 274 ARG A CA 1
ATOM 2062 C C . ARG A 1 274 ? 5.568 -7.165 -9.138 1.00 95.25 274 ARG A C 1
ATOM 2064 O O . ARG A 1 274 ? 6.678 -6.775 -9.476 1.00 95.25 274 ARG A O 1
ATOM 2071 N N . PHE A 1 275 ? 5.126 -8.399 -9.370 1.00 93.69 275 PHE A N 1
ATOM 2072 C CA . PHE A 1 275 ? 5.905 -9.393 -10.097 1.00 93.69 275 PHE A CA 1
ATOM 2073 C C . PHE A 1 275 ? 6.136 -8.978 -11.554 1.00 93.69 275 PHE A C 1
ATOM 2075 O O . PHE A 1 275 ? 7.272 -8.993 -12.008 1.00 93.69 275 PHE A O 1
ATOM 2082 N N . VAL A 1 276 ? 5.091 -8.552 -12.269 1.00 91.62 276 VAL A N 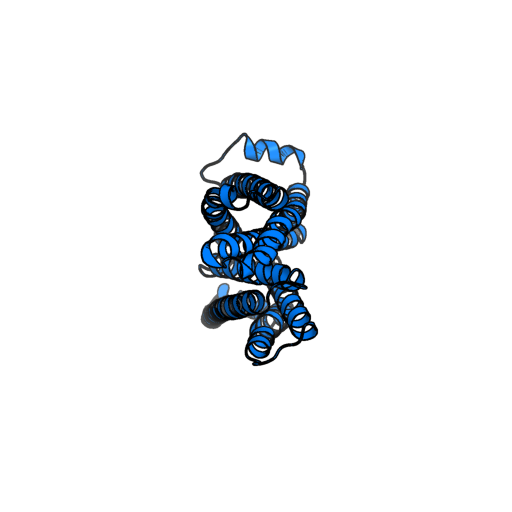1
ATOM 2083 C CA . VAL A 1 276 ? 5.201 -8.111 -13.668 1.00 91.62 276 VAL A CA 1
ATOM 2084 C C . VAL A 1 276 ? 6.098 -6.888 -13.788 1.00 91.62 276 VAL A C 1
ATOM 2086 O O . VAL A 1 276 ? 6.975 -6.878 -14.641 1.00 91.62 276 VAL A O 1
ATOM 2089 N N . ILE A 1 277 ? 5.920 -5.870 -12.943 1.00 90.25 277 ILE A N 1
ATOM 2090 C CA . ILE A 1 277 ? 6.742 -4.664 -13.058 1.00 90.25 277 ILE A CA 1
ATOM 2091 C C . ILE A 1 277 ? 8.197 -4.993 -12.727 1.00 90.25 277 ILE A C 1
ATOM 2093 O O . ILE A 1 277 ? 9.069 -4.637 -13.503 1.00 90.25 277 ILE A O 1
ATOM 2097 N N . VAL A 1 278 ? 8.489 -5.700 -11.631 1.00 90.19 278 VAL A N 1
ATOM 2098 C CA . VAL A 1 278 ? 9.880 -5.974 -11.225 1.00 90.19 278 VAL A CA 1
ATOM 2099 C C . VAL A 1 278 ? 10.546 -7.020 -12.123 1.00 90.19 278 VAL A C 1
ATOM 2101 O O . VAL A 1 278 ? 11.635 -6.782 -12.616 1.00 90.19 278 VAL A O 1
ATOM 2104 N N . ILE A 1 279 ? 9.932 -8.176 -12.359 1.00 89.19 279 ILE A N 1
ATOM 2105 C CA . ILE A 1 279 ? 10.561 -9.251 -13.146 1.00 89.19 279 ILE A CA 1
ATOM 2106 C C . ILE A 1 279 ? 10.357 -9.010 -14.642 1.00 89.19 279 ILE A C 1
ATOM 2108 O O . ILE A 1 279 ? 11.313 -9.008 -15.409 1.00 89.19 279 ILE A O 1
ATOM 2112 N N . GLY A 1 280 ? 9.126 -8.719 -15.063 1.00 84.12 280 GLY A N 1
ATOM 2113 C CA . GLY A 1 280 ? 8.831 -8.416 -16.467 1.00 84.12 280 GLY A CA 1
ATOM 2114 C C . GLY A 1 280 ? 9.533 -7.152 -16.968 1.00 84.12 280 GLY A C 1
ATOM 2115 O O . GLY A 1 280 ? 9.939 -7.109 -18.125 1.00 84.12 280 GLY A O 1
ATOM 2116 N N . GLY A 1 281 ? 9.774 -6.170 -16.092 1.00 83.00 281 GLY A N 1
ATOM 2117 C CA . GLY A 1 281 ? 10.585 -4.993 -16.409 1.00 83.00 281 GLY A CA 1
ATOM 2118 C C . GLY A 1 281 ? 12.033 -5.311 -16.787 1.00 83.00 281 GLY A C 1
ATOM 2119 O O . GLY A 1 281 ? 12.601 -4.587 -17.595 1.00 83.00 281 GLY A O 1
ATOM 2120 N N . GLN A 1 282 ? 12.600 -6.403 -16.263 1.00 80.81 282 GLN A N 1
ATOM 2121 C CA . GLN A 1 282 ? 13.967 -6.852 -16.567 1.00 80.81 282 GLN A CA 1
ATOM 2122 C C . GLN A 1 282 ? 14.052 -7.717 -17.826 1.00 80.81 282 GLN A C 1
ATOM 2124 O O . GLN A 1 282 ? 15.133 -7.884 -18.382 1.00 80.81 282 GLN A O 1
ATOM 2129 N N . ALA A 1 283 ? 12.924 -8.274 -18.272 1.00 73.19 283 ALA A N 1
ATOM 2130 C CA . ALA A 1 283 ? 12.867 -9.136 -19.448 1.00 73.19 283 ALA A CA 1
ATOM 2131 C C . ALA A 1 283 ? 12.985 -8.357 -20.771 1.00 73.19 283 ALA A C 1
ATOM 2133 O O . ALA A 1 283 ? 13.193 -8.962 -21.822 1.00 73.19 283 ALA A O 1
ATOM 2134 N N . VAL A 1 284 ? 12.837 -7.030 -20.731 1.00 69.06 284 VAL A N 1
ATOM 2135 C CA . VAL A 1 284 ? 12.972 -6.153 -21.897 1.00 69.06 284 VAL A CA 1
ATOM 2136 C C . VAL A 1 284 ? 14.433 -5.690 -22.012 1.00 69.06 284 VAL A C 1
ATOM 2138 O O . VAL A 1 284 ? 14.982 -5.227 -21.010 1.00 69.06 284 VAL A O 1
ATOM 2141 N N . PRO A 1 285 ? 15.075 -5.805 -23.195 1.00 58.84 285 PRO A N 1
ATOM 2142 C CA . PRO A 1 285 ? 16.475 -5.432 -23.381 1.00 58.84 285 PRO A CA 1
ATOM 2143 C C . PRO A 1 285 ? 16.766 -3.981 -22.986 1.00 58.84 285 PRO A C 1
ATOM 2145 O O . PRO A 1 285 ? 15.945 -3.091 -23.202 1.00 58.84 285 PRO A O 1
ATOM 2148 N N . LEU A 1 286 ? 17.967 -3.750 -22.451 1.00 64.00 286 LEU A N 1
ATOM 2149 C CA . LEU A 1 286 ? 18.470 -2.411 -22.153 1.00 64.00 286 LEU A CA 1
ATOM 2150 C C . LEU A 1 286 ? 18.618 -1.619 -23.463 1.00 64.00 286 LEU A C 1
ATOM 2152 O O . LEU A 1 286 ? 19.323 -2.065 -24.370 1.00 64.00 286 LEU A O 1
ATOM 2156 N N . SER A 1 287 ? 17.954 -0.465 -23.546 1.00 53.72 287 SER A N 1
ATOM 2157 C CA . SER A 1 287 ? 18.107 0.516 -24.632 1.00 53.72 287 SER A CA 1
ATOM 2158 C C . SER A 1 287 ? 19.374 1.352 -24.484 1.00 53.72 287 SER A C 1
ATOM 2160 O O . SER A 1 287 ? 19.640 1.778 -23.333 1.00 53.72 287 SER A O 1
#

Solvent-accessible surface area (backbone atoms only — not comparable to full-atom values): 14191 Å² total; per-residue (Å²): 131,87,80,82,77,79,79,83,69,83,72,72,73,93,58,56,72,42,52,37,48,17,56,45,25,37,16,29,10,28,12,11,34,43,47,11,30,47,21,64,76,71,35,57,83,56,12,46,61,47,14,41,51,12,24,50,44,11,37,66,36,27,52,61,13,52,50,30,45,38,60,66,63,77,50,52,78,52,55,57,51,49,68,74,58,71,45,90,87,39,65,69,38,52,48,55,52,44,48,53,53,31,46,54,42,34,44,53,37,20,51,26,43,71,73,69,39,52,79,77,31,51,66,46,35,56,57,35,38,55,36,26,52,49,48,23,31,43,61,19,46,59,40,31,68,43,71,50,24,63,74,28,46,35,89,58,40,21,58,44,40,29,37,43,13,37,37,33,4,41,25,53,37,56,63,67,38,75,92,44,41,71,66,37,51,52,52,50,52,52,51,42,41,51,37,36,49,51,36,46,53,50,52,52,48,50,50,52,53,28,71,73,34,72,64,75,45,27,58,43,31,46,43,42,63,73,36,94,38,11,58,38,39,50,46,35,18,47,40,41,23,27,50,50,35,43,59,58,63,69,46,96,77,72,57,73,69,52,55,45,50,34,24,50,29,29,44,54,4,49,48,32,40,40,43,41,54,57,49,53,28,66,73,41,79,71,115

Organism: NCBI:txid412755

Secondary structure (DSSP, 8-state):
-------------SS-HHHHHHHHHHHHHHHHHHHHHHHHHHSTTTTHHHHHHHHHHHHHHHHHHHHHHHHHTSSGGGHHHHHHS--TT-HHHHHHHHHHHHHHHHHHHHHHHHTT-TTTTHHHHHHHHHHHHHHHHHHHHHHHT-TT-TTTS-TTHHHHHHHHHHHHHHHHHHHHTTTS-HHHHHHHHHHHHHHHHHHHHHHHHHHHHHHT--THHHHHHHHHHTSTTHIIIIIIIIIIIIIHHHHHHTSS---HHHHHHHHHHHHHHHHHHHHIIIIIHHSSPP-

Nearest PDB structures (foldseek):
  7oy2-assembly1_C  TM=5.771E-01  e=1.932E-01  Escherichia coli K-12
  7xat-assembly1_A  TM=1.949E-01  e=2.875E+00  Homo sapiens

Sequence (287 aa):
MPQVIFYDVNHHEAMGLLVVIYFFMSGLGAGAFLTGAAFQLFGGPNGAKIAKRAAIAAPILLIPGLLCLMLDLGQPMRFFNLMLYFNVQSIASWGVWLINIFMGLSVLFALLHFAGKAKAARPLAYLGSVFAIAVGLYSGMLLYQMRGYELWHSALVPPIFLVSAIASGMAVVLLLSRGSDPQAIRTLTRALAVVIGVDLVLALTEILTLVWSHGAKGEAADVILSGGFGFMFIGLYLILGLVLPLLLLMRRQAGRGVYVTIAVMVLVGTLAMRFVIVIGGQAVPLS

InterPro domains:
  IPR005614 NrfD-like [PF03916] (16-284)
  IPR05204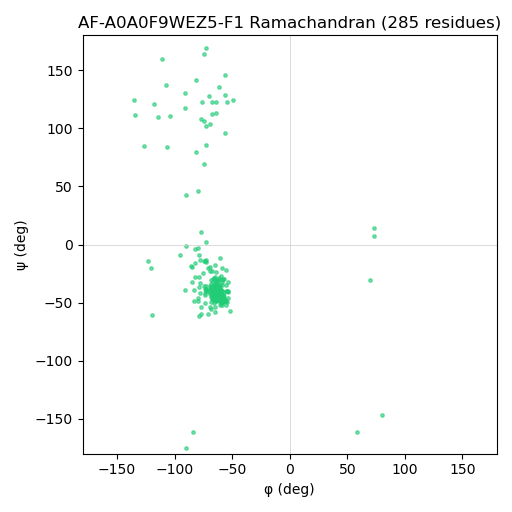9 Membrane-bound electron transfer protein [PTHR34856] (16-286)

Foldseek 3Di:
DDDPDPPPDPPDQPDDPLLLLLLLLLLLLLLLLLQLLCCLVPVPPLSLQLNLLSLQVNLVSNVVSVVSVLVRVVPNVCLVVLQVPADPPDLVSVLSVLSVVLSVLSVVLNVCSVVVVSVVNNVSSVVSNVSSLVNQLSSLVNQCVPQQQLLSVDPLSSVLSSLLSNLLNLLVSLLVCPPRRPVNNLVSLVVSLVSLVVSLVSLVVSLVVQCPDDDLSVVLSCCCCPNPLNCLQCVQANVQQRVVLNVLSPDPDDDSVSSNSSSVSNSRNSSSVSCCSSVSSSVRGGD